Protein AF-A0A953M9L5-F1 (afdb_monomer_lite)

Foldseek 3Di:
DDDPPDDPFFDQDPNFQWDWAEAAQQRFKTWWWGWGWDDDPNRTDTGATFTWMAGPVPGIDGADADPPKHWTWNEAARVRQKTWWWIADPVGATFTWMQHNRDIDTQADDRHNWYWHYAANVRQKTWWWDADPVLRETFIWIWGHPPPGTDIDGLGADPQQHRNFKYWTFNEAANVRQKTKWKIASGNDDVHDIFIWIAGPVPRTDGPCVLLVVLVDDCPQPFRFGTFHYADNHRQKTKTWGARPPPRDIDIDIDGSFDDLLQPLVPPLDLDVVSVVSLVVCLVVLNVSQPLVNPSDSDVVSVCVNVVSSVVGRD

Radius of gyration: 23.02 Å; chains: 1; bounding box: 55×54×63 Å

pLDDT: mean 93.57, std 7.79, range [40.81, 98.81]

Sequence (315 aa):
RLIPPMAPDGDNIDLSYGSAWGLSGDGSTLTGFYWYHGEDNGVPFAGRARPSTWSQATGLVGLDVDIARSARVNGANYDGSIVCGWEENTFGAWQPTVWRNGVKMRLSENDAFVCCEQLTADGDTVVGQSLNTFTLNREPTIWTWNGASYDELRLGVLPGTPAINGFGIALCVSDDASIIGGVNFYSFSPGGPADGFIWTEATGLVKADDYIAGLGLDIADEIQIRSVDAMSADGSTIAVDGLHPTTGALVGAIIRLTPDCPADMNDDGVLDLADVNAFVAGFTSQDPIADLTGDGVFDLADINAFVTSFLAGCA

Structure (mmCIF, N/CA/C/O backbone):
data_AF-A0A953M9L5-F1
#
_entry.id   AF-A0A953M9L5-F1
#
loop_
_atom_site.group_PDB
_atom_site.id
_atom_site.type_symbol
_atom_site.label_atom_id
_atom_site.label_alt_id
_atom_site.label_comp_id
_atom_site.label_asym_id
_atom_site.label_entity_id
_atom_site.label_seq_id
_atom_site.pdbx_PDB_ins_code
_atom_site.Cartn_x
_atom_site.Cartn_y
_atom_site.Cartn_z
_atom_site.occupancy
_atom_site.B_iso_or_equiv
_atom_site.auth_seq_id
_atom_site.auth_comp_id
_atom_site.auth_asym_id
_atom_site.auth_atom_id
_atom_site.pdbx_PDB_model_num
ATOM 1 N N . ARG A 1 1 ? 29.221 -10.856 3.614 1.00 40.81 1 ARG A N 1
ATOM 2 C CA . ARG A 1 1 ? 29.153 -10.213 2.280 1.00 40.81 1 ARG A CA 1
ATOM 3 C C . ARG A 1 1 ? 28.215 -11.054 1.420 1.00 40.81 1 ARG A C 1
ATOM 5 O O . ARG A 1 1 ? 28.634 -12.113 0.986 1.00 40.81 1 ARG A O 1
ATOM 12 N N . LEU A 1 2 ? 26.968 -10.628 1.247 1.00 41.34 2 LEU A N 1
ATOM 13 C CA . LEU A 1 2 ? 26.014 -11.117 0.237 1.00 41.34 2 LEU A CA 1
ATOM 14 C C . LEU A 1 2 ? 25.445 -9.839 -0.424 1.00 41.34 2 LEU A C 1
ATOM 16 O O . LEU A 1 2 ? 25.342 -8.840 0.283 1.00 41.34 2 LEU A O 1
ATOM 20 N N . ILE A 1 3 ? 25.179 -9.744 -1.734 1.00 55.12 3 ILE A N 1
ATOM 21 C CA . ILE A 1 3 ? 24.795 -10.783 -2.706 1.00 55.12 3 ILE A CA 1
ATOM 22 C C . ILE A 1 3 ? 25.611 -10.661 -4.017 1.00 55.12 3 ILE A C 1
ATOM 24 O O . ILE A 1 3 ? 25.300 -9.845 -4.879 1.00 55.12 3 ILE A O 1
ATOM 28 N N . PRO A 1 4 ? 26.650 -11.489 -4.212 1.00 57.69 4 PRO A N 1
ATOM 29 C CA . PRO A 1 4 ? 26.942 -12.103 -5.498 1.00 57.69 4 PRO A CA 1
ATOM 30 C C . PRO A 1 4 ? 26.126 -13.404 -5.647 1.00 57.69 4 PRO A C 1
ATOM 32 O O . PRO A 1 4 ? 25.939 -14.105 -4.648 1.00 57.69 4 PRO A O 1
ATOM 35 N N . PRO A 1 5 ? 25.726 -13.783 -6.872 1.00 73.25 5 PRO A N 1
ATOM 36 C CA . PRO A 1 5 ? 25.951 -13.046 -8.113 1.00 73.25 5 PRO A CA 1
ATOM 37 C C . PRO A 1 5 ? 24.925 -11.919 -8.312 1.00 73.25 5 PRO A C 1
ATOM 39 O O . PRO A 1 5 ? 23.740 -12.088 -8.037 1.00 73.25 5 PRO A O 1
ATOM 42 N N . MET A 1 6 ? 25.406 -10.770 -8.792 1.00 77.69 6 MET A N 1
ATOM 43 C CA . MET A 1 6 ? 24.552 -9.702 -9.315 1.00 77.69 6 MET A CA 1
ATOM 44 C C . MET A 1 6 ? 24.016 -10.082 -10.695 1.00 77.69 6 MET A C 1
ATOM 46 O O . MET A 1 6 ? 24.582 -10.951 -11.367 1.00 77.69 6 MET A O 1
ATOM 50 N N . ALA A 1 7 ? 22.974 -9.384 -11.140 1.00 84.75 7 ALA A N 1
ATOM 51 C CA . ALA A 1 7 ? 22.589 -9.403 -12.543 1.00 84.75 7 ALA A CA 1
ATOM 52 C C . ALA A 1 7 ? 23.755 -8.916 -13.438 1.00 84.75 7 ALA A C 1
ATOM 54 O O . ALA A 1 7 ? 24.614 -8.168 -12.962 1.00 84.75 7 ALA A O 1
ATOM 55 N N . PRO A 1 8 ? 23.810 -9.314 -14.724 1.00 88.38 8 PRO A N 1
ATOM 56 C CA . PRO A 1 8 ? 24.912 -8.955 -15.621 1.00 88.38 8 PRO A CA 1
ATOM 57 C C . PRO A 1 8 ? 25.144 -7.448 -15.789 1.00 88.38 8 PRO A C 1
ATOM 59 O O . PRO A 1 8 ? 26.280 -7.035 -15.999 1.00 88.38 8 PRO A O 1
ATOM 62 N N . ASP A 1 9 ? 24.083 -6.646 -15.693 1.00 91.06 9 ASP A N 1
ATOM 63 C CA . ASP A 1 9 ? 24.119 -5.181 -15.765 1.00 91.06 9 ASP A CA 1
ATOM 64 C C . ASP A 1 9 ? 24.216 -4.509 -14.384 1.00 91.06 9 ASP A C 1
ATOM 66 O O . ASP A 1 9 ? 24.181 -3.283 -14.285 1.00 91.06 9 ASP A O 1
ATOM 70 N N . GLY A 1 10 ? 24.346 -5.300 -13.314 1.00 91.31 10 GLY A N 1
ATOM 71 C CA . GLY A 1 10 ? 24.473 -4.818 -11.946 1.00 91.31 10 GLY A CA 1
ATOM 72 C C . GLY A 1 10 ? 25.787 -4.080 -11.700 1.00 91.31 10 GLY A C 1
ATOM 73 O O . GLY A 1 10 ? 26.839 -4.440 -12.232 1.00 91.31 10 GLY A O 1
ATOM 74 N N . ASP A 1 11 ? 25.724 -3.053 -10.862 1.00 89.50 11 ASP A N 1
ATOM 75 C CA . ASP A 1 11 ? 26.833 -2.164 -10.538 1.00 89.50 11 ASP A CA 1
ATOM 76 C C . ASP A 1 11 ? 26.953 -1.944 -9.019 1.00 89.50 11 ASP A C 1
ATOM 78 O O . ASP A 1 11 ? 25.996 -2.117 -8.260 1.00 89.50 11 ASP A O 1
ATOM 82 N N . ASN A 1 12 ? 28.148 -1.571 -8.562 1.00 89.56 12 ASN A N 1
ATOM 83 C CA . ASN A 1 12 ? 28.388 -1.143 -7.186 1.00 89.56 12 ASN A CA 1
ATOM 84 C C . ASN A 1 12 ? 28.462 0.383 -7.144 1.00 89.56 12 ASN A C 1
ATOM 86 O O . ASN A 1 12 ? 29.446 0.968 -7.597 1.00 89.56 12 ASN A O 1
ATOM 90 N N . ILE A 1 13 ? 27.450 1.013 -6.553 1.00 89.62 13 ILE A N 1
ATOM 91 C CA . ILE A 1 13 ? 27.362 2.467 -6.420 1.00 89.62 13 ILE A CA 1
ATOM 92 C C . ILE A 1 13 ? 27.425 2.815 -4.940 1.00 89.62 13 ILE A C 1
ATOM 94 O O . ILE A 1 13 ? 26.601 2.354 -4.155 1.00 89.62 13 ILE A O 1
ATOM 98 N N . ASP A 1 14 ? 28.424 3.604 -4.546 1.00 89.50 14 ASP A N 1
ATOM 99 C CA . ASP A 1 14 ? 28.619 4.059 -3.163 1.00 89.50 14 ASP A CA 1
ATOM 100 C C . ASP A 1 14 ? 28.596 2.925 -2.118 1.00 89.50 14 ASP A C 1
ATOM 102 O O . ASP A 1 14 ? 28.035 3.058 -1.031 1.00 89.50 14 ASP A O 1
ATOM 106 N N . LEU A 1 15 ? 29.228 1.786 -2.439 1.00 88.56 15 LEU A N 1
ATOM 107 C CA . LEU A 1 15 ? 29.250 0.565 -1.613 1.00 88.56 15 LEU A CA 1
ATOM 108 C C . LEU A 1 15 ? 27.877 -0.103 -1.430 1.00 88.56 15 LEU A C 1
ATOM 110 O O . LEU A 1 15 ? 27.744 -1.019 -0.614 1.00 88.56 15 LEU A O 1
ATOM 114 N N . SER A 1 16 ? 26.883 0.312 -2.208 1.00 88.75 16 SER A N 1
ATOM 115 C CA . SER A 1 16 ? 25.561 -0.287 -2.296 1.00 88.75 16 SER A CA 1
ATOM 116 C C . SER A 1 16 ? 25.418 -1.051 -3.610 1.00 88.75 16 SER A C 1
ATOM 118 O O . SER A 1 16 ? 25.908 -0.633 -4.656 1.00 88.75 16 SER A O 1
ATOM 120 N N . TYR A 1 17 ? 24.731 -2.189 -3.551 1.00 89.75 17 TYR A N 1
ATOM 121 C CA . TYR A 1 17 ? 24.340 -2.964 -4.732 1.00 89.75 17 TYR A CA 1
ATOM 122 C C . TYR A 1 17 ? 22.858 -2.798 -5.068 1.00 89.75 17 TYR A C 1
ATOM 124 O O . TYR A 1 17 ? 22.427 -3.162 -6.154 1.00 89.75 17 TYR A O 1
ATOM 132 N N . GLY A 1 18 ? 22.070 -2.267 -4.137 1.00 91.94 18 GLY A N 1
ATOM 133 C CA . GLY A 1 18 ? 20.619 -2.284 -4.201 1.00 91.94 18 GLY A CA 1
ATO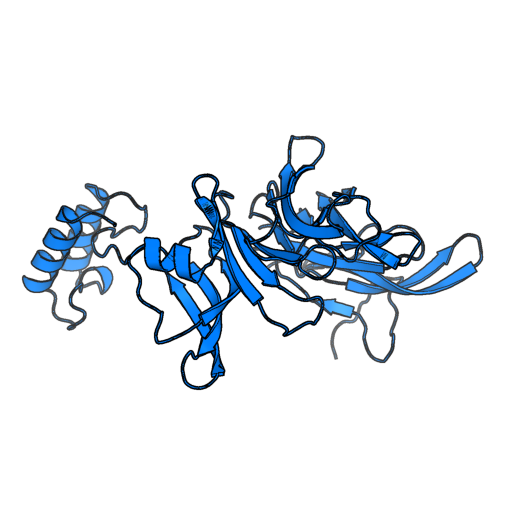M 134 C C . GLY A 1 18 ? 20.003 -2.252 -2.814 1.00 91.94 18 GLY A C 1
ATOM 135 O O . GLY A 1 18 ? 20.698 -2.100 -1.806 1.00 91.94 18 GLY A O 1
ATOM 136 N N . SER A 1 19 ? 18.688 -2.411 -2.762 1.00 93.31 19 SER A N 1
ATOM 137 C CA . SER A 1 19 ? 17.918 -2.403 -1.524 1.00 93.31 19 SER A CA 1
ATOM 138 C C . SER A 1 19 ? 16.668 -3.256 -1.702 1.00 93.31 19 SER A C 1
ATOM 140 O O . SER A 1 19 ? 16.002 -3.162 -2.733 1.00 93.31 19 SER A O 1
ATOM 142 N N . ALA A 1 20 ? 16.370 -4.083 -0.700 1.00 94.81 20 ALA A N 1
ATOM 143 C CA . ALA A 1 20 ? 15.098 -4.788 -0.591 1.00 94.81 20 ALA A CA 1
ATOM 144 C C . ALA A 1 20 ? 14.057 -3.873 0.068 1.00 94.81 20 ALA A C 1
ATOM 146 O O . ALA A 1 20 ? 14.406 -3.117 0.977 1.00 94.81 20 ALA A O 1
ATOM 147 N N . TRP A 1 21 ? 12.819 -3.939 -0.413 1.00 96.06 21 TRP A N 1
ATOM 148 C CA . TRP A 1 21 ? 11.707 -3.072 -0.008 1.00 96.06 21 TRP A CA 1
ATOM 149 C C . TRP A 1 21 ? 10.444 -3.844 0.372 1.00 96.06 21 TRP A C 1
ATOM 151 O O . TRP A 1 21 ? 9.675 -3.340 1.180 1.00 96.06 21 TRP A O 1
ATOM 161 N N . GLY A 1 22 ? 10.269 -5.068 -0.126 1.00 95.19 22 GLY A N 1
ATOM 162 C CA . GLY A 1 22 ? 9.110 -5.892 0.202 1.00 95.19 22 GLY A CA 1
ATOM 163 C C . GLY A 1 22 ? 9.367 -7.390 0.053 1.00 95.19 22 GLY A C 1
ATOM 164 O O . GLY A 1 22 ? 10.457 -7.831 -0.331 1.00 95.19 22 GLY A O 1
ATOM 165 N N . LEU A 1 23 ? 8.342 -8.164 0.396 1.00 96.75 23 LEU A N 1
ATOM 166 C CA . LEU A 1 23 ? 8.311 -9.623 0.391 1.00 96.75 23 LEU A CA 1
ATOM 167 C C . LEU A 1 23 ? 6.915 -10.072 -0.068 1.00 96.75 23 LEU A C 1
ATOM 169 O O . LEU A 1 23 ? 5.927 -9.472 0.347 1.00 96.75 23 LEU A O 1
ATOM 173 N N . SER A 1 24 ? 6.835 -11.093 -0.921 1.00 97.94 24 SER A N 1
ATOM 174 C CA . SER A 1 24 ? 5.566 -11.705 -1.337 1.00 97.94 24 SER A CA 1
ATOM 175 C C . SER A 1 24 ? 4.848 -12.386 -0.171 1.00 97.94 24 SER A C 1
ATOM 177 O O . SER A 1 24 ? 5.474 -12.778 0.816 1.00 97.94 24 SER A O 1
ATOM 179 N N . GLY A 1 25 ? 3.531 -12.564 -0.293 1.00 95.62 25 GLY A N 1
ATOM 180 C CA . GLY A 1 25 ? 2.706 -13.167 0.764 1.00 95.62 25 GLY A CA 1
ATOM 181 C C . GLY A 1 25 ? 3.102 -14.604 1.132 1.00 95.62 25 GLY A C 1
ATOM 182 O O . GLY A 1 25 ? 3.012 -14.992 2.294 1.00 95.62 25 GLY A O 1
ATOM 183 N N . ASP A 1 26 ? 3.616 -15.380 0.176 1.00 97.12 26 ASP A N 1
ATOM 184 C CA . ASP A 1 26 ? 4.158 -16.727 0.395 1.00 97.12 26 ASP A CA 1
ATOM 185 C C . ASP A 1 26 ? 5.590 -16.739 0.976 1.00 97.12 26 ASP A C 1
ATOM 187 O O . ASP A 1 26 ? 6.158 -17.803 1.239 1.00 97.12 26 ASP A O 1
ATOM 191 N N . GLY A 1 27 ? 6.198 -15.562 1.161 1.00 97.00 27 GLY A N 1
ATOM 192 C CA . GLY A 1 27 ? 7.545 -15.392 1.697 1.00 97.00 27 GLY A CA 1
ATOM 193 C C . GLY A 1 27 ? 8.677 -15.823 0.757 1.00 97.00 27 GLY A C 1
ATOM 194 O O . GLY A 1 27 ? 9.821 -15.941 1.206 1.00 97.00 27 GLY A O 1
ATOM 195 N N . SER A 1 28 ? 8.399 -16.084 -0.524 1.00 97.25 28 SER A N 1
ATOM 196 C CA . SER A 1 28 ? 9.371 -16.664 -1.461 1.00 97.25 28 SER A CA 1
ATOM 197 C C . SER A 1 28 ? 10.094 -15.642 -2.348 1.00 97.25 28 SER A C 1
ATOM 199 O O . SER A 1 28 ? 11.193 -15.929 -2.844 1.00 97.25 28 SER A O 1
ATOM 201 N N . THR A 1 29 ? 9.516 -14.449 -2.522 1.00 97.31 29 THR A N 1
ATOM 202 C CA . THR A 1 29 ? 9.991 -13.423 -3.456 1.00 97.31 29 THR A CA 1
ATOM 203 C C . THR A 1 29 ? 10.249 -12.097 -2.746 1.00 97.31 29 THR A C 1
ATOM 205 O O . THR A 1 29 ? 9.331 -11.440 -2.269 1.00 97.31 29 THR A O 1
ATOM 208 N N . LEU A 1 30 ? 11.510 -11.664 -2.715 1.00 97.12 30 LEU A N 1
ATOM 209 C CA . LEU A 1 30 ? 11.899 -10.324 -2.269 1.00 97.12 30 LEU A CA 1
ATOM 210 C C . LEU A 1 30 ? 11.750 -9.323 -3.413 1.00 97.12 30 LEU A C 1
ATOM 212 O O . LEU A 1 30 ? 12.125 -9.621 -4.547 1.00 97.12 30 LEU A O 1
ATOM 216 N N . THR A 1 31 ? 11.295 -8.115 -3.108 1.00 97.75 31 THR A N 1
ATOM 217 C CA . THR A 1 31 ? 11.196 -7.005 -4.061 1.00 97.75 31 THR A CA 1
ATOM 218 C C . THR A 1 31 ? 12.151 -5.874 -3.714 1.00 97.75 31 THR A C 1
ATOM 220 O O . THR A 1 31 ? 12.606 -5.738 -2.576 1.00 97.75 31 THR A O 1
ATOM 223 N N . GLY A 1 32 ? 12.477 -5.046 -4.703 1.00 97.44 32 GLY A N 1
ATOM 224 C CA . GLY A 1 32 ? 13.244 -3.830 -4.486 1.00 97.44 32 GLY A CA 1
ATOM 225 C C . GLY A 1 32 ? 13.887 -3.326 -5.764 1.00 97.44 32 GLY A C 1
ATOM 226 O O . GLY A 1 32 ? 13.245 -3.242 -6.815 1.00 97.44 32 GLY A O 1
ATOM 227 N N . PHE A 1 33 ? 15.166 -2.978 -5.659 1.00 96.75 33 PHE A N 1
ATOM 228 C CA . PHE A 1 33 ? 15.980 -2.593 -6.803 1.00 96.75 33 PHE A CA 1
ATOM 229 C C . PHE A 1 33 ? 17.445 -3.000 -6.632 1.00 96.75 33 PHE A C 1
ATOM 231 O O . PHE A 1 33 ? 17.923 -3.194 -5.509 1.00 96.75 33 PHE A O 1
ATOM 238 N N . TYR A 1 34 ? 18.180 -3.021 -7.742 1.00 95.19 34 TYR A N 1
ATOM 239 C CA . TYR A 1 34 ? 19.644 -3.013 -7.756 1.00 95.19 34 TYR A CA 1
ATOM 240 C C . TYR A 1 34 ? 20.194 -1.871 -8.609 1.00 95.19 34 TYR A C 1
ATOM 242 O O . TYR A 1 34 ? 19.505 -1.356 -9.488 1.00 95.19 34 TYR A O 1
ATOM 250 N N . TRP A 1 35 ? 21.423 -1.435 -8.342 1.00 94.88 35 TRP A N 1
ATOM 251 C CA . TRP A 1 35 ? 22.068 -0.416 -9.171 1.00 94.88 35 TRP A CA 1
ATOM 252 C C . TRP A 1 35 ? 22.527 -1.021 -10.490 1.00 94.88 35 TRP A C 1
ATOM 254 O O . TRP A 1 35 ? 23.157 -2.074 -10.478 1.00 94.88 35 TRP A O 1
ATOM 264 N N . TYR A 1 36 ? 22.248 -0.362 -11.613 1.00 94.44 36 TYR A N 1
ATOM 265 C CA . TYR A 1 36 ? 22.622 -0.854 -12.935 1.00 94.44 36 TYR A CA 1
ATOM 266 C C . TYR A 1 36 ? 23.275 0.214 -13.815 1.00 94.44 36 TYR A C 1
ATOM 268 O O . TYR A 1 36 ? 23.148 1.427 -13.590 1.00 94.44 36 TYR A O 1
ATOM 276 N N . HIS A 1 37 ? 23.979 -0.271 -14.834 1.00 93.44 37 HIS A N 1
ATOM 277 C CA . HIS A 1 37 ? 24.568 0.513 -15.912 1.00 93.44 37 HIS A CA 1
ATOM 278 C C . HIS A 1 37 ? 24.042 0.037 -17.270 1.00 93.44 37 HIS A C 1
ATOM 280 O O . HIS A 1 37 ? 23.472 -1.046 -17.396 1.00 93.44 37 HIS A O 1
ATOM 286 N N . GLY A 1 38 ? 24.224 0.851 -18.303 1.00 93.00 38 GLY A N 1
ATOM 287 C CA . GLY A 1 38 ? 23.783 0.521 -19.651 1.00 93.00 38 GLY A CA 1
ATOM 288 C C . GLY A 1 38 ? 24.236 1.543 -20.681 1.00 93.00 38 GLY A C 1
ATOM 289 O O . GLY A 1 38 ? 25.141 2.341 -20.437 1.00 93.00 38 GLY A O 1
ATOM 290 N N . GLU A 1 39 ? 23.603 1.509 -21.847 1.00 93.44 39 GLU A N 1
ATOM 291 C CA . GLU A 1 39 ? 23.879 2.407 -22.964 1.00 93.44 39 GLU A CA 1
ATOM 292 C C . GLU A 1 39 ? 22.561 2.863 -23.595 1.00 93.44 39 GLU A C 1
ATOM 294 O O . GLU A 1 39 ? 21.662 2.048 -23.789 1.00 93.44 39 GLU A O 1
ATOM 299 N N . ASP A 1 40 ? 22.459 4.149 -23.925 1.00 92.25 40 ASP A N 1
ATOM 300 C CA . ASP A 1 40 ? 21.373 4.738 -24.710 1.00 92.25 40 ASP A CA 1
ATOM 301 C C . ASP A 1 40 ? 21.960 5.377 -25.973 1.00 92.25 40 ASP A C 1
ATOM 303 O O . ASP A 1 40 ? 22.692 6.363 -25.897 1.00 92.25 40 ASP A O 1
ATOM 307 N N . ASN A 1 41 ? 21.676 4.797 -27.143 1.00 91.56 41 ASN A N 1
ATOM 308 C CA . ASN A 1 41 ? 22.128 5.307 -28.442 1.00 91.56 41 ASN A CA 1
ATOM 309 C C . ASN A 1 41 ? 23.644 5.618 -28.508 1.00 91.56 41 ASN A C 1
ATOM 311 O O . ASN A 1 41 ? 24.052 6.664 -29.021 1.00 91.56 41 ASN A O 1
ATOM 315 N N . GLY A 1 42 ? 24.496 4.725 -27.990 1.00 92.25 42 GLY A N 1
ATOM 316 C CA . GLY A 1 42 ? 25.951 4.929 -27.951 1.00 92.25 42 GLY A CA 1
ATOM 317 C C . GLY A 1 42 ? 26.456 5.745 -26.760 1.00 92.25 42 GLY A C 1
ATOM 318 O O . GLY A 1 42 ? 27.664 5.955 -26.640 1.00 92.25 42 GLY A O 1
ATOM 319 N N . VAL A 1 43 ? 25.567 6.224 -25.886 1.00 93.19 43 VAL A N 1
ATOM 320 C CA . VAL A 1 43 ? 25.921 7.008 -24.700 1.00 93.19 43 VAL A CA 1
ATOM 321 C C . VAL A 1 43 ? 25.803 6.126 -23.453 1.00 93.19 43 VAL A C 1
ATOM 323 O O . VAL A 1 43 ? 24.691 5.742 -23.087 1.00 93.19 43 VAL A O 1
ATOM 326 N N . PRO A 1 44 ? 26.916 5.789 -22.775 1.00 93.88 44 PRO A N 1
ATOM 327 C CA . PRO A 1 44 ? 26.865 4.977 -21.568 1.00 93.88 44 PRO A CA 1
ATOM 328 C C . PRO A 1 44 ? 26.229 5.747 -20.405 1.00 93.88 44 PRO A C 1
ATOM 330 O O . PRO A 1 44 ? 26.442 6.952 -20.245 1.00 93.88 44 PRO A O 1
ATOM 333 N N . PHE A 1 45 ? 25.503 5.033 -19.549 1.00 92.88 45 PHE A N 1
ATOM 334 C CA . PHE A 1 45 ? 24.983 5.534 -18.281 1.00 92.88 45 PHE A CA 1
ATOM 335 C C . PHE A 1 45 ? 25.262 4.535 -17.152 1.00 92.88 45 PHE A C 1
ATOM 337 O O . PHE A 1 45 ? 25.396 3.336 -17.381 1.00 92.88 45 PHE A O 1
ATOM 344 N N . ALA A 1 46 ? 25.334 5.036 -15.922 1.00 91.50 46 ALA A N 1
ATOM 345 C CA . ALA A 1 46 ? 25.501 4.242 -14.707 1.00 91.50 46 ALA A CA 1
ATOM 346 C C . ALA A 1 46 ? 24.743 4.900 -13.547 1.00 91.50 46 ALA A C 1
ATOM 348 O O . ALA A 1 46 ? 24.294 6.047 -13.664 1.00 91.50 46 ALA A O 1
ATOM 349 N N . GLY A 1 47 ? 24.600 4.184 -12.431 1.00 91.06 47 GLY A N 1
ATOM 350 C CA . GLY A 1 47 ? 23.956 4.720 -11.231 1.00 91.06 47 GLY A CA 1
ATOM 351 C C . GLY A 1 47 ? 22.452 4.930 -11.391 1.00 91.06 47 GLY A C 1
ATOM 352 O O . GLY A 1 47 ? 21.912 5.943 -10.946 1.00 91.06 47 GLY A O 1
ATOM 353 N N . ARG A 1 48 ? 21.772 4.006 -12.072 1.00 94.81 48 ARG A N 1
ATOM 354 C CA . ARG A 1 48 ? 20.305 3.954 -12.139 1.00 94.81 48 ARG A CA 1
ATOM 355 C C . ARG A 1 48 ? 19.793 2.807 -11.277 1.00 94.81 48 ARG A C 1
ATOM 357 O O . ARG A 1 48 ? 20.502 1.819 -11.112 1.00 94.81 48 ARG A O 1
ATOM 364 N N . ALA A 1 49 ? 18.593 2.933 -10.716 1.00 96.25 49 ALA A N 1
ATOM 365 C CA . ALA A 1 49 ? 17.962 1.844 -9.970 1.00 96.25 49 ALA A CA 1
ATOM 366 C C . ALA A 1 49 ? 17.136 0.974 -10.924 1.00 96.25 49 ALA A C 1
ATOM 368 O O . ALA A 1 49 ? 16.230 1.480 -11.581 1.00 96.25 49 ALA A O 1
ATOM 369 N N . ARG A 1 50 ? 17.447 -0.319 -11.028 1.00 96.62 50 ARG A N 1
ATOM 370 C CA . ARG A 1 50 ? 16.644 -1.274 -11.790 1.00 96.62 50 ARG A CA 1
ATOM 371 C C . ARG A 1 50 ? 15.672 -1.967 -10.843 1.00 96.62 50 ARG A C 1
ATOM 373 O O . ARG A 1 50 ? 16.143 -2.571 -9.878 1.00 96.62 50 ARG A O 1
ATOM 380 N N . PRO A 1 51 ? 14.360 -1.933 -11.117 1.00 97.69 51 PRO A N 1
ATOM 381 C CA . PRO A 1 51 ? 13.367 -2.638 -10.324 1.00 97.69 51 PRO A CA 1
ATOM 382 C C . PRO A 1 51 ? 13.656 -4.131 -10.428 1.00 97.69 51 PRO A C 1
ATOM 384 O O . PRO A 1 51 ? 14.012 -4.623 -11.500 1.00 97.69 51 PRO A O 1
ATOM 387 N N . SER A 1 52 ? 13.560 -4.855 -9.320 1.00 96.62 52 SER A N 1
ATOM 388 C CA . SER A 1 52 ? 13.952 -6.260 -9.310 1.00 96.62 52 SER A CA 1
ATOM 389 C C . SER A 1 52 ? 13.167 -7.098 -8.326 1.00 96.62 52 SER A C 1
ATOM 391 O O . SER A 1 52 ? 12.719 -6.609 -7.287 1.00 96.62 52 SER A O 1
ATOM 393 N N . THR A 1 53 ? 13.120 -8.389 -8.626 1.00 96.31 53 THR A N 1
ATOM 394 C CA . THR A 1 53 ? 12.723 -9.437 -7.692 1.00 96.31 53 THR A CA 1
ATOM 395 C C . THR A 1 53 ? 13.903 -10.358 -7.398 1.00 96.31 53 THR A C 1
ATOM 397 O O . THR A 1 53 ? 14.855 -10.461 -8.178 1.00 96.31 53 THR A O 1
ATOM 400 N N . TRP A 1 54 ? 13.871 -11.028 -6.253 1.00 95.25 54 TRP A N 1
ATOM 401 C CA . TRP A 1 54 ? 14.794 -12.106 -5.927 1.00 95.25 54 TRP A CA 1
ATOM 402 C C . TRP A 1 54 ? 14.025 -13.288 -5.354 1.00 95.25 54 TRP A C 1
ATOM 404 O O . TRP A 1 54 ? 13.199 -13.107 -4.466 1.00 95.25 54 TRP A O 1
ATOM 414 N N . SER A 1 55 ? 14.342 -14.496 -5.813 1.00 94.06 55 SER A N 1
ATOM 415 C CA . SER A 1 55 ? 13.893 -15.742 -5.185 1.00 94.06 55 SER A CA 1
ATOM 416 C C . SER A 1 55 ? 15.062 -16.714 -5.060 1.00 94.06 55 SER A C 1
ATOM 418 O O . SER A 1 55 ? 16.072 -16.594 -5.763 1.00 94.06 55 SER A O 1
ATOM 420 N N . GLN A 1 56 ? 14.918 -17.736 -4.215 1.00 92.94 56 GLN A N 1
ATOM 421 C CA . GLN A 1 56 ? 15.917 -18.804 -4.128 1.00 92.94 56 GLN A CA 1
ATOM 422 C C . GLN A 1 56 ? 16.099 -19.541 -5.469 1.00 92.94 56 GLN A C 1
ATOM 424 O O . GLN A 1 56 ? 17.199 -20.005 -5.769 1.00 92.94 56 GLN A O 1
ATOM 429 N N . ALA A 1 57 ? 15.036 -19.650 -6.272 1.00 91.94 57 ALA A N 1
ATOM 430 C CA . ALA A 1 57 ? 15.046 -20.386 -7.533 1.00 91.94 57 ALA A CA 1
ATOM 431 C C . ALA A 1 57 ? 15.706 -19.600 -8.677 1.00 91.94 57 ALA A C 1
ATOM 433 O O . ALA A 1 57 ? 16.433 -20.179 -9.482 1.00 91.94 57 ALA A O 1
ATOM 434 N N . THR A 1 58 ? 15.455 -18.292 -8.754 1.00 91.19 58 THR A N 1
ATOM 435 C CA . THR A 1 58 ? 15.880 -17.447 -9.883 1.00 91.19 58 THR A CA 1
ATOM 436 C C . THR A 1 58 ? 17.094 -16.579 -9.572 1.00 91.19 58 THR A C 1
ATOM 438 O O . THR A 1 58 ? 17.733 -16.074 -10.493 1.00 91.19 58 THR A O 1
ATOM 441 N N . GLY A 1 59 ? 17.421 -16.380 -8.294 1.00 91.56 59 GLY A N 1
ATOM 442 C CA . GLY A 1 59 ? 18.320 -15.308 -7.886 1.00 91.56 59 GLY A CA 1
ATOM 443 C C . GLY A 1 59 ? 17.722 -13.933 -8.201 1.00 91.56 59 GLY A C 1
ATOM 444 O O . GLY A 1 59 ? 16.503 -13.789 -8.300 1.00 91.56 59 GLY A O 1
ATOM 445 N N . LEU A 1 60 ? 18.592 -12.929 -8.344 1.00 92.31 60 LEU A N 1
ATOM 446 C CA . LEU A 1 60 ? 18.210 -11.546 -8.631 1.00 92.31 60 LEU A CA 1
ATOM 447 C C . LEU A 1 60 ? 17.823 -11.394 -10.107 1.00 92.31 60 LEU A C 1
ATOM 449 O O . LEU A 1 60 ? 18.646 -11.638 -10.990 1.00 92.31 60 LEU A O 1
ATOM 453 N N . VAL A 1 61 ? 16.597 -10.946 -10.360 1.00 93.06 61 VAL A N 1
ATOM 454 C CA . VAL A 1 61 ? 16.047 -10.726 -11.699 1.00 93.06 61 VAL A CA 1
ATOM 455 C C . VAL A 1 61 ? 15.626 -9.269 -11.833 1.00 93.06 61 VAL A C 1
ATOM 457 O O . VAL A 1 61 ? 14.811 -8.771 -11.061 1.00 93.06 61 VAL A O 1
ATOM 460 N N . GLY A 1 62 ? 16.191 -8.577 -12.821 1.00 94.94 62 GLY A N 1
ATOM 461 C CA . GLY A 1 62 ? 15.764 -7.233 -13.195 1.00 94.94 62 GLY A CA 1
ATOM 462 C C . GLY A 1 62 ? 14.461 -7.250 -13.986 1.00 94.94 62 GLY A C 1
ATOM 463 O O . GLY A 1 62 ? 14.280 -8.083 -14.873 1.00 94.94 62 GLY A O 1
ATOM 464 N N . LEU A 1 63 ? 13.577 -6.309 -13.677 1.00 96.88 63 LEU A N 1
ATOM 465 C CA . LEU A 1 63 ? 12.335 -6.073 -14.399 1.00 96.88 63 LEU A CA 1
ATOM 466 C C . LEU A 1 63 ? 12.541 -5.020 -15.492 1.00 96.88 63 LEU A C 1
ATOM 468 O O . LEU A 1 63 ? 13.558 -4.314 -15.531 1.00 96.88 63 LEU A O 1
ATOM 472 N N . ASP A 1 64 ? 11.573 -4.958 -16.403 1.00 96.38 64 ASP A N 1
ATOM 473 C CA . ASP A 1 64 ? 11.566 -3.992 -17.494 1.00 96.38 64 ASP A CA 1
ATOM 474 C C . ASP A 1 64 ? 11.500 -2.551 -16.967 1.00 96.38 64 ASP A C 1
ATOM 476 O O . ASP A 1 64 ? 10.785 -2.254 -16.009 1.00 96.38 64 ASP A O 1
ATOM 480 N N . VAL A 1 65 ? 12.261 -1.661 -17.593 1.00 95.38 65 VAL A N 1
ATOM 481 C CA . VAL A 1 65 ? 12.354 -0.237 -17.264 1.00 95.38 65 VAL A CA 1
ATOM 482 C C . VAL A 1 65 ? 12.748 0.514 -18.531 1.00 95.38 65 VAL A C 1
ATOM 484 O O . VAL A 1 65 ? 13.517 0.014 -19.354 1.00 95.38 65 VAL A O 1
ATOM 487 N N . ASP A 1 66 ? 12.210 1.714 -18.701 1.00 95.00 66 ASP A N 1
ATOM 488 C CA . ASP A 1 66 ? 12.559 2.626 -19.772 1.00 95.00 66 ASP A CA 1
ATOM 489 C C . ASP A 1 66 ? 14.056 2.922 -19.716 1.00 95.00 66 ASP A C 1
ATOM 491 O O . ASP A 1 66 ? 14.686 3.012 -18.654 1.00 95.00 66 ASP A O 1
ATOM 495 N N . ILE A 1 67 ? 14.640 3.078 -20.899 1.00 93.31 67 ILE A N 1
ATOM 496 C CA . ILE A 1 67 ? 16.080 3.223 -21.039 1.00 93.31 67 ILE A CA 1
ATOM 497 C C . ILE A 1 67 ? 16.609 4.392 -20.193 1.00 93.31 67 ILE A C 1
ATOM 499 O O . ILE A 1 67 ? 16.071 5.503 -20.200 1.00 93.31 67 ILE A O 1
ATOM 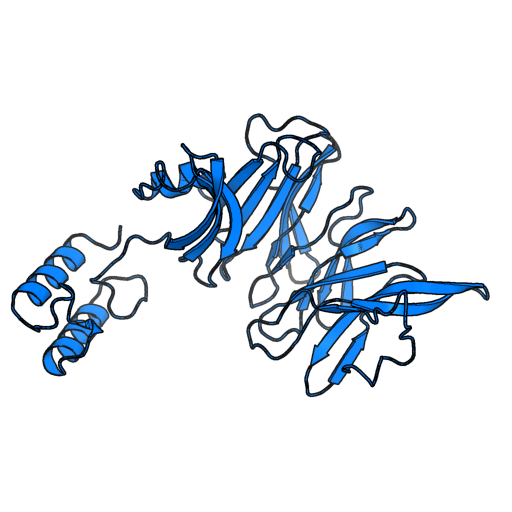503 N N . ALA A 1 68 ? 17.672 4.124 -19.432 1.00 92.62 68 ALA A N 1
ATOM 504 C CA . ALA A 1 68 ? 18.315 5.085 -18.538 1.00 92.62 68 ALA A CA 1
ATOM 505 C C . ALA A 1 68 ? 17.390 5.708 -17.466 1.00 92.62 68 ALA A C 1
ATOM 507 O O . ALA A 1 68 ? 1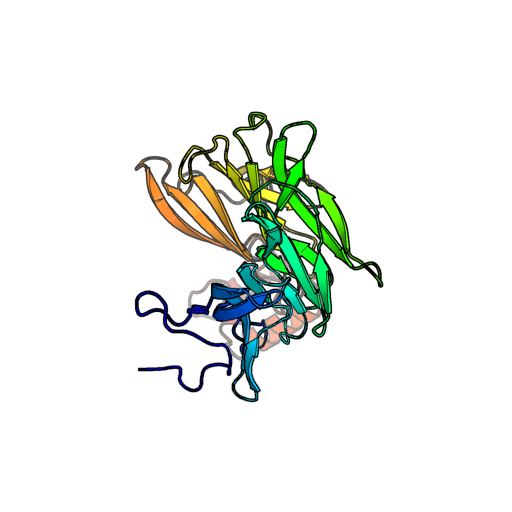7.653 6.834 -17.013 1.00 92.62 68 ALA A O 1
ATOM 508 N N . ARG A 1 69 ? 16.317 5.019 -17.051 1.00 95.19 69 ARG A N 1
ATOM 509 C CA . ARG A 1 69 ? 15.443 5.430 -15.937 1.00 95.19 69 ARG A CA 1
ATOM 510 C C . ARG A 1 69 ? 15.692 4.621 -14.676 1.00 95.19 69 ARG A C 1
ATOM 512 O O . ARG A 1 69 ? 16.220 3.508 -14.731 1.00 95.19 69 ARG A O 1
ATOM 519 N N . SER A 1 70 ? 15.342 5.222 -13.542 1.00 96.75 70 SER A N 1
ATOM 520 C CA . SER A 1 70 ? 15.301 4.530 -12.261 1.00 96.75 70 SER A CA 1
ATOM 521 C C . SER A 1 70 ? 13.884 4.047 -11.987 1.00 96.75 70 SER A C 1
ATOM 523 O O . SER A 1 70 ? 12.910 4.728 -12.303 1.00 96.75 70 SER A O 1
ATOM 525 N N . ALA A 1 71 ? 13.773 2.881 -11.378 1.00 97.62 71 ALA A N 1
ATOM 526 C CA . ALA A 1 71 ? 12.524 2.333 -10.897 1.00 97.62 71 ALA A CA 1
ATOM 527 C C . ALA A 1 71 ? 12.785 1.453 -9.673 1.00 97.62 71 ALA A C 1
ATOM 529 O O . ALA A 1 71 ? 13.906 0.990 -9.432 1.00 97.62 71 ALA A O 1
ATOM 530 N N . ARG A 1 72 ? 11.733 1.225 -8.892 1.00 98.00 72 ARG A N 1
ATOM 531 C CA . ARG A 1 72 ? 11.772 0.371 -7.709 1.00 98.00 72 ARG A CA 1
ATOM 532 C C . ARG A 1 72 ? 10.456 -0.357 -7.545 1.00 98.00 72 ARG A C 1
ATOM 534 O O . ARG A 1 72 ? 9.395 0.219 -7.761 1.00 98.00 72 ARG A O 1
ATOM 541 N N . VAL A 1 73 ? 10.554 -1.600 -7.097 1.00 98.56 73 VAL A N 1
ATOM 542 C CA . VAL A 1 73 ? 9.409 -2.378 -6.639 1.00 98.56 73 VAL A CA 1
ATOM 543 C C . VAL A 1 73 ? 9.236 -2.173 -5.134 1.00 98.56 73 VAL A C 1
ATOM 545 O O . VAL A 1 73 ? 10.169 -2.432 -4.377 1.00 98.56 73 VAL A O 1
ATOM 548 N N . ASN A 1 74 ? 8.067 -1.695 -4.719 1.00 98.06 74 ASN A N 1
ATOM 549 C CA . ASN A 1 74 ? 7.693 -1.479 -3.322 1.00 98.06 74 ASN A CA 1
ATOM 550 C C . ASN A 1 74 ? 6.966 -2.709 -2.740 1.00 98.06 74 ASN A C 1
ATOM 552 O O . ASN A 1 74 ? 7.321 -3.152 -1.654 1.00 98.06 74 ASN A O 1
ATOM 556 N N . GLY A 1 75 ? 6.031 -3.314 -3.486 1.00 97.50 75 GLY A N 1
ATOM 557 C CA . GLY A 1 75 ? 5.181 -4.419 -3.012 1.00 97.50 75 GLY A CA 1
ATOM 558 C C . GLY A 1 75 ? 5.058 -5.580 -4.005 1.00 97.50 75 GLY A C 1
ATOM 559 O O . GLY A 1 75 ? 5.324 -5.414 -5.198 1.00 97.50 75 GLY A O 1
ATOM 560 N N . ALA A 1 76 ? 4.661 -6.754 -3.509 1.00 98.31 76 ALA A N 1
ATOM 561 C CA . ALA A 1 76 ? 4.372 -7.964 -4.287 1.00 98.31 76 ALA A CA 1
ATOM 562 C C . ALA A 1 76 ? 3.035 -8.584 -3.860 1.00 98.31 76 ALA A C 1
ATOM 564 O O . ALA A 1 76 ? 2.661 -8.485 -2.695 1.00 98.31 76 ALA A O 1
ATOM 565 N N . ASN A 1 77 ? 2.352 -9.245 -4.796 1.00 98.50 77 ASN A N 1
ATOM 566 C CA . ASN A 1 77 ? 1.196 -10.088 -4.495 1.00 98.50 77 ASN A CA 1
ATOM 567 C C . ASN A 1 77 ? 1.636 -11.394 -3.792 1.00 98.50 77 ASN A C 1
ATOM 569 O O . ASN A 1 77 ? 2.816 -11.583 -3.475 1.00 98.50 77 ASN A O 1
ATOM 573 N N . TYR A 1 78 ? 0.699 -12.321 -3.560 1.00 98.19 78 TYR A N 1
ATOM 574 C CA . TYR A 1 78 ? 0.961 -13.525 -2.765 1.00 98.19 78 TYR A CA 1
ATOM 575 C C . TYR A 1 78 ? 2.116 -14.382 -3.303 1.00 98.19 78 TYR A C 1
ATOM 577 O O . TYR A 1 78 ? 2.981 -14.778 -2.529 1.00 98.19 78 TYR A O 1
ATOM 585 N N . ASP A 1 79 ? 2.168 -14.628 -4.614 1.00 97.94 79 ASP A N 1
ATOM 586 C CA . ASP A 1 79 ? 3.175 -15.491 -5.253 1.00 97.94 79 ASP A CA 1
ATOM 587 C C . ASP A 1 79 ? 4.327 -14.723 -5.933 1.00 97.94 79 ASP A C 1
ATOM 589 O O . ASP A 1 79 ? 5.213 -15.324 -6.542 1.00 97.94 79 ASP A O 1
ATOM 593 N N . GLY A 1 80 ? 4.322 -13.387 -5.861 1.00 97.69 80 GLY A N 1
ATOM 594 C CA . GLY A 1 80 ? 5.328 -12.526 -6.487 1.00 97.69 80 GLY A CA 1
ATOM 595 C C . GLY A 1 80 ? 5.248 -12.425 -8.016 1.00 97.69 80 GLY A C 1
ATOM 596 O O . GLY A 1 80 ? 6.151 -11.849 -8.630 1.00 97.69 80 GLY A O 1
ATOM 597 N N . SER A 1 81 ? 4.198 -12.956 -8.653 1.00 97.75 81 SER A N 1
ATOM 598 C CA . SER A 1 81 ? 3.979 -12.833 -10.104 1.00 97.75 81 SER A CA 1
ATOM 599 C C . SER A 1 81 ? 3.538 -11.428 -10.535 1.00 97.75 81 SER A C 1
ATOM 601 O O . SER A 1 81 ? 3.704 -11.042 -11.701 1.00 97.75 81 SER A O 1
ATOM 603 N N . ILE A 1 82 ? 3.006 -10.645 -9.594 1.00 98.62 82 ILE A N 1
ATOM 604 C CA . ILE A 1 82 ? 2.580 -9.262 -9.779 1.00 98.62 82 ILE A CA 1
ATOM 605 C C . ILE A 1 82 ? 3.268 -8.420 -8.720 1.00 98.62 82 ILE A C 1
ATOM 607 O O . ILE A 1 82 ? 3.207 -8.711 -7.527 1.00 98.62 82 ILE A O 1
ATOM 611 N N . VAL A 1 83 ? 3.921 -7.352 -9.158 1.00 98.75 83 VAL A N 1
ATOM 612 C CA . VAL A 1 83 ? 4.606 -6.437 -8.251 1.00 98.75 83 VAL A CA 1
ATOM 613 C C . VAL A 1 83 ? 4.345 -4.988 -8.635 1.00 98.75 83 VAL A C 1
ATOM 615 O O . VAL A 1 83 ? 4.113 -4.683 -9.806 1.00 98.75 83 VAL A O 1
ATOM 618 N N . CYS A 1 84 ? 4.386 -4.080 -7.665 1.00 98.50 84 CYS A N 1
ATOM 619 C CA . CYS A 1 84 ? 4.088 -2.665 -7.876 1.00 98.50 84 CYS A CA 1
ATOM 620 C C . CYS A 1 84 ? 5.155 -1.753 -7.269 1.00 98.50 84 CYS A C 1
ATOM 622 O O . CYS A 1 84 ? 5.879 -2.134 -6.351 1.00 98.50 84 CYS A O 1
ATOM 624 N N . GLY A 1 85 ? 5.248 -0.527 -7.772 1.00 98.38 85 GLY A N 1
ATOM 625 C CA . GLY A 1 85 ? 6.127 0.500 -7.231 1.00 98.38 85 GLY A CA 1
ATOM 626 C C . GLY A 1 85 ? 6.124 1.746 -8.101 1.00 98.38 85 GLY A C 1
ATOM 627 O O . GLY A 1 85 ? 5.064 2.303 -8.398 1.00 98.38 85 GLY A O 1
ATOM 628 N N . TRP A 1 86 ? 7.305 2.192 -8.517 1.00 98.06 86 TRP A N 1
ATOM 629 C CA . TRP A 1 86 ? 7.445 3.375 -9.359 1.00 98.06 86 TRP A CA 1
ATOM 630 C C . TRP A 1 86 ? 8.514 3.238 -10.427 1.00 98.06 86 TRP A C 1
ATOM 632 O O . TRP A 1 86 ? 9.487 2.502 -10.276 1.00 98.06 86 TRP A O 1
ATOM 642 N N . GLU A 1 87 ? 8.340 4.032 -11.477 1.00 97.38 87 GLU A N 1
ATOM 643 C CA . GLU A 1 87 ? 9.323 4.277 -12.522 1.00 97.38 87 GLU A CA 1
ATOM 644 C C . GLU A 1 87 ? 9.413 5.775 -12.810 1.00 97.38 87 GLU A C 1
ATOM 646 O O . GLU A 1 87 ? 8.400 6.469 -12.884 1.00 97.38 87 GLU A O 1
ATOM 651 N N . GLU A 1 88 ? 10.631 6.287 -12.968 1.00 95.94 88 GLU A N 1
ATOM 652 C CA . GLU A 1 88 ? 10.874 7.682 -13.327 1.00 95.94 88 GLU A CA 1
ATOM 653 C C . GLU A 1 88 ? 10.428 7.987 -14.758 1.00 95.94 88 GLU A C 1
ATOM 655 O O . GLU A 1 88 ? 10.682 7.228 -15.695 1.00 95.94 88 GLU A O 1
ATOM 660 N N . ASN A 1 89 ? 9.820 9.153 -14.950 1.00 92.94 89 ASN A N 1
ATOM 661 C CA . ASN A 1 89 ? 9.588 9.722 -16.270 1.00 92.94 89 ASN A CA 1
ATOM 662 C C . ASN A 1 89 ? 10.845 10.441 -16.803 1.00 92.94 89 ASN A C 1
ATOM 664 O O . ASN A 1 89 ? 11.912 10.450 -16.185 1.00 92.94 89 ASN A O 1
ATOM 668 N N . THR A 1 90 ? 10.746 11.082 -17.970 1.00 91.12 90 THR A N 1
ATOM 669 C CA . THR A 1 90 ? 11.876 11.801 -18.592 1.00 91.12 90 THR A CA 1
ATOM 670 C C . THR A 1 90 ? 12.394 13.004 -17.800 1.00 91.12 90 THR A C 1
ATOM 672 O O . THR A 1 90 ? 13.494 13.474 -18.079 1.00 91.12 90 THR A O 1
ATOM 675 N N . PHE A 1 91 ? 11.628 13.496 -16.828 1.00 90.69 91 PHE A N 1
ATOM 676 C CA . PHE A 1 91 ? 11.988 14.601 -15.939 1.00 90.69 91 PHE A CA 1
ATOM 677 C C . PHE A 1 91 ? 12.457 14.122 -14.556 1.00 90.69 91 PHE A C 1
ATOM 679 O O . PHE A 1 91 ? 12.811 14.947 -13.716 1.00 90.69 91 PHE A O 1
ATOM 686 N N . GLY A 1 92 ? 12.490 12.803 -14.325 1.00 91.81 92 GLY A N 1
ATOM 687 C CA . GLY A 1 92 ? 12.867 12.199 -13.047 1.00 91.81 92 GLY A CA 1
ATOM 688 C C . GLY A 1 92 ? 11.741 12.158 -12.010 1.00 91.81 92 GLY A C 1
ATOM 689 O O . GLY A 1 92 ? 12.003 11.820 -10.859 1.00 91.81 92 GLY A O 1
ATOM 690 N N . ALA A 1 93 ? 10.501 12.496 -12.380 1.00 94.12 93 ALA A N 1
ATOM 691 C CA . ALA A 1 93 ? 9.353 12.338 -11.490 1.00 94.12 93 ALA A CA 1
ATOM 692 C C . ALA A 1 93 ? 8.906 10.871 -11.456 1.00 94.12 93 ALA A C 1
ATOM 694 O O . ALA A 1 93 ? 8.906 10.195 -12.485 1.00 94.12 93 ALA A O 1
ATOM 695 N N . TRP A 1 94 ? 8.541 10.375 -10.275 1.00 95.62 94 TRP A N 1
ATOM 696 C CA . TRP A 1 94 ? 8.099 8.993 -10.082 1.00 95.62 94 TRP A CA 1
ATOM 697 C C . TRP A 1 94 ? 6.663 8.806 -10.543 1.00 95.62 94 TRP A C 1
ATOM 699 O O . TRP A 1 94 ? 5.788 9.572 -10.156 1.00 95.62 94 TRP A O 1
ATOM 709 N N . GLN A 1 95 ? 6.408 7.756 -11.313 1.00 95.81 95 GLN A N 1
ATOM 710 C CA . GLN A 1 95 ? 5.063 7.415 -11.750 1.00 95.81 95 GLN A CA 1
ATOM 711 C C . GLN A 1 95 ? 4.687 6.003 -11.287 1.00 95.81 95 GLN A C 1
ATOM 713 O O . GLN A 1 95 ? 5.522 5.091 -11.392 1.00 95.81 95 GLN A O 1
ATOM 718 N N . PRO A 1 96 ? 3.444 5.779 -10.823 1.00 97.75 96 PRO A N 1
ATOM 719 C CA . PRO A 1 96 ? 3.021 4.497 -10.282 1.00 97.75 96 PRO A CA 1
ATOM 720 C C . PRO A 1 96 ? 3.038 3.447 -11.393 1.00 97.75 96 PRO A C 1
ATOM 722 O O . PRO A 1 96 ? 2.536 3.681 -12.498 1.00 97.75 96 PRO A O 1
ATOM 725 N N . THR A 1 97 ? 3.687 2.318 -11.121 1.00 98.06 97 THR A N 1
ATOM 726 C CA . THR A 1 97 ? 3.991 1.296 -12.129 1.00 98.06 97 THR A CA 1
ATOM 727 C C . THR A 1 97 ? 3.772 -0.094 -11.552 1.00 98.06 97 THR A C 1
ATOM 729 O O . THR A 1 97 ? 4.138 -0.367 -10.407 1.00 98.06 97 THR A O 1
ATOM 732 N N . VAL A 1 98 ? 3.182 -0.975 -12.356 1.00 98.62 98 VAL A N 1
ATOM 733 C CA . VAL A 1 98 ? 2.971 -2.392 -12.046 1.00 98.62 98 VAL A CA 1
ATOM 734 C C . VAL A 1 98 ? 3.708 -3.242 -13.068 1.00 98.62 98 VAL A C 1
ATOM 736 O O . VAL A 1 98 ? 3.702 -2.946 -14.260 1.00 98.62 98 VAL A O 1
ATOM 739 N N . TRP A 1 99 ? 4.313 -4.327 -12.604 1.00 98.62 99 TRP A N 1
ATOM 740 C CA . TRP A 1 99 ? 4.845 -5.391 -13.441 1.00 98.62 99 TRP A CA 1
ATOM 741 C C . TRP A 1 99 ? 4.002 -6.636 -13.198 1.00 98.62 99 TRP A C 1
ATOM 743 O O . TRP A 1 99 ? 4.168 -7.326 -12.194 1.00 98.62 99 TRP A O 1
ATOM 753 N N . ARG A 1 100 ? 3.072 -6.903 -14.115 1.00 98.06 100 ARG A N 1
ATOM 754 C CA . ARG A 1 100 ? 2.133 -8.023 -14.040 1.00 98.06 100 ARG A CA 1
ATOM 755 C C . ARG A 1 100 ? 2.597 -9.128 -14.970 1.00 98.06 100 ARG A C 1
ATOM 757 O O . ARG A 1 100 ? 2.594 -8.948 -16.186 1.00 98.06 100 ARG A O 1
ATOM 764 N N . ASN A 1 101 ? 3.017 -10.263 -14.413 1.00 96.38 101 ASN A N 1
ATOM 765 C CA . ASN A 1 101 ? 3.562 -11.387 -15.181 1.00 96.38 101 ASN A CA 1
ATOM 766 C C . ASN A 1 101 ? 4.711 -10.959 -16.118 1.00 96.38 101 ASN A C 1
ATOM 768 O O . ASN A 1 101 ? 4.783 -11.367 -17.277 1.00 96.38 101 ASN A O 1
ATOM 772 N N . GLY A 1 102 ? 5.582 -10.071 -15.625 1.00 93.12 102 GLY A N 1
ATOM 773 C CA . GLY A 1 102 ? 6.701 -9.500 -16.382 1.00 93.12 102 GLY A CA 1
ATOM 774 C C . GLY A 1 102 ? 6.328 -8.392 -17.376 1.00 93.12 102 GLY A C 1
ATOM 775 O O . GLY A 1 102 ? 7.225 -7.804 -17.975 1.00 93.12 102 GLY A O 1
ATOM 776 N N . VAL A 1 103 ? 5.042 -8.069 -17.543 1.00 96.88 103 VAL A N 1
ATOM 777 C CA . VAL A 1 103 ? 4.585 -6.964 -18.396 1.00 96.88 103 VAL A CA 1
ATOM 778 C C . VAL A 1 103 ? 4.491 -5.686 -17.572 1.00 96.88 103 VAL A C 1
ATOM 780 O O . VAL A 1 103 ? 3.714 -5.606 -16.621 1.00 96.88 103 VAL A O 1
ATOM 783 N N . LYS A 1 104 ? 5.278 -4.682 -17.958 1.00 97.56 104 LYS A N 1
ATOM 784 C CA . LYS A 1 104 ? 5.263 -3.349 -17.354 1.00 97.56 104 LYS A CA 1
ATOM 785 C C . LYS A 1 104 ? 4.019 -2.564 -17.776 1.00 97.56 104 LYS A C 1
ATOM 787 O O . LYS A 1 104 ? 3.693 -2.503 -18.960 1.00 97.56 104 LYS A O 1
ATOM 792 N N . MET A 1 105 ? 3.361 -1.925 -16.813 1.00 96.88 105 MET A N 1
ATOM 793 C CA . MET A 1 105 ? 2.180 -1.084 -17.002 1.00 96.88 105 MET A CA 1
ATOM 794 C C . MET A 1 105 ? 2.299 0.185 -16.161 1.00 96.88 105 MET A C 1
ATOM 796 O O . MET A 1 105 ? 2.505 0.122 -14.949 1.00 96.88 105 MET A O 1
ATOM 800 N N . ARG A 1 106 ? 2.132 1.343 -16.802 1.00 95.06 106 ARG A N 1
ATOM 801 C CA . ARG A 1 106 ? 2.062 2.640 -16.123 1.00 95.06 106 ARG A CA 1
ATOM 802 C C . ARG A 1 106 ? 0.621 2.888 -15.682 1.00 95.06 106 ARG A C 1
ATOM 804 O O . ARG A 1 106 ? -0.275 2.805 -16.518 1.00 95.06 106 ARG A O 1
ATOM 811 N N . LEU A 1 107 ? 0.398 3.176 -14.400 1.00 95.25 107 LEU A N 1
ATOM 812 C CA . LEU A 1 107 ? -0.962 3.363 -13.875 1.00 95.25 107 LEU A CA 1
ATOM 813 C C . LEU A 1 107 ? -1.442 4.814 -13.976 1.00 95.25 107 LEU A C 1
ATOM 815 O O . LEU A 1 107 ? -2.620 5.060 -14.201 1.00 95.25 107 LEU A O 1
ATOM 819 N N . SER A 1 108 ? -0.527 5.775 -13.826 1.00 87.50 108 SER A N 1
ATOM 820 C CA . SER A 1 108 ? -0.829 7.203 -13.935 1.00 87.50 108 SER A CA 1
ATOM 821 C C . SER A 1 108 ? 0.379 7.960 -14.475 1.00 87.50 108 SER A C 1
ATOM 823 O O . SER A 1 108 ? 1.431 8.017 -13.835 1.00 87.50 108 SER A O 1
ATOM 825 N N . GLU A 1 109 ? 0.236 8.544 -15.664 1.00 84.44 109 GLU A N 1
ATOM 826 C CA . GLU A 1 109 ? 1.247 9.431 -16.235 1.00 84.44 109 GLU A CA 1
ATOM 827 C C . GLU A 1 109 ? 1.076 10.848 -15.684 1.00 84.44 109 GLU A C 1
ATOM 829 O O . GLU A 1 109 ? 0.138 11.569 -16.025 1.00 84.44 109 GLU A O 1
ATOM 834 N N . ASN A 1 110 ? 1.999 11.256 -14.818 1.00 83.56 110 ASN A N 1
ATOM 835 C CA . ASN A 1 110 ? 2.038 12.604 -14.262 1.00 83.56 110 ASN A CA 1
ATOM 836 C C . ASN A 1 110 ? 3.481 13.060 -13.959 1.00 83.56 110 ASN A C 1
ATOM 838 O O . ASN A 1 110 ? 4.427 12.284 -14.098 1.00 83.56 110 ASN A O 1
ATOM 842 N N . ASP A 1 111 ? 3.631 14.330 -13.573 1.00 84.06 111 ASP A N 1
ATOM 843 C CA . ASP A 1 111 ? 4.909 14.963 -13.203 1.00 84.06 111 ASP A CA 1
ATOM 844 C C . ASP A 1 111 ? 5.061 15.162 -11.679 1.00 84.06 111 ASP A C 1
ATOM 846 O O . ASP A 1 111 ? 5.856 15.988 -11.225 1.00 84.06 111 ASP A O 1
ATOM 850 N N . ALA A 1 112 ? 4.290 14.436 -10.864 1.00 87.50 112 ALA A N 1
ATOM 851 C CA . ALA A 1 112 ? 4.462 14.423 -9.414 1.00 87.50 112 ALA A CA 1
ATOM 852 C C . ALA A 1 112 ? 5.317 13.234 -8.975 1.00 87.50 112 ALA A C 1
ATOM 854 O O . ALA A 1 112 ? 5.442 12.247 -9.679 1.00 87.50 112 ALA A O 1
ATOM 855 N N . PHE A 1 113 ? 5.899 13.318 -7.780 1.00 91.88 113 PHE A N 1
ATOM 856 C CA . PHE A 1 113 ? 6.541 12.171 -7.141 1.00 91.88 113 PHE A CA 1
ATOM 857 C C . PHE A 1 113 ? 5.467 11.318 -6.462 1.00 91.88 113 PHE A C 1
ATOM 859 O O . PHE A 1 113 ? 5.098 11.611 -5.318 1.00 91.88 113 PHE A O 1
ATOM 866 N N . VAL A 1 114 ? 4.947 10.328 -7.192 1.00 95.00 114 VAL A N 1
ATOM 867 C CA . VAL A 1 114 ? 3.918 9.380 -6.738 1.00 95.00 114 VAL A CA 1
ATOM 868 C C . VAL A 1 114 ? 4.292 7.933 -7.081 1.00 95.00 114 VAL A C 1
ATOM 870 O O . VAL A 1 114 ? 5.109 7.679 -7.966 1.00 95.00 114 VAL A O 1
ATOM 873 N N . CYS A 1 115 ? 3.715 6.965 -6.371 1.00 96.75 115 CYS A N 1
ATOM 874 C CA . CYS A 1 115 ? 4.033 5.551 -6.553 1.00 96.75 115 CYS A CA 1
ATOM 875 C C . CYS A 1 115 ? 2.891 4.632 -6.101 1.00 96.75 115 CYS A C 1
ATOM 877 O O . CYS A 1 115 ? 1.932 5.089 -5.477 1.00 96.75 115 CYS A O 1
ATOM 879 N N . CYS A 1 116 ? 3.003 3.347 -6.441 1.00 97.44 116 CYS A N 1
ATOM 880 C CA . CYS A 1 116 ? 2.242 2.279 -5.796 1.00 97.44 116 CYS A CA 1
ATOM 881 C C . CYS A 1 116 ? 2.978 1.826 -4.532 1.00 97.44 116 CYS A C 1
ATOM 883 O O . CYS A 1 116 ? 4.205 1.713 -4.558 1.00 97.44 116 CYS A O 1
ATOM 885 N N . GLU A 1 117 ? 2.249 1.497 -3.474 1.00 97.75 117 GLU A N 1
ATOM 886 C CA . GLU A 1 117 ? 2.822 1.065 -2.193 1.00 97.75 117 GLU A CA 1
ATOM 887 C C . GLU A 1 117 ? 2.529 -0.411 -1.912 1.00 97.75 117 GLU A C 1
ATOM 889 O O . GLU A 1 117 ? 3.449 -1.159 -1.585 1.00 97.75 117 GLU A O 1
ATOM 894 N N . GLN A 1 118 ? 1.288 -0.858 -2.137 1.00 97.94 118 GLN A N 1
ATOM 895 C CA . GLN A 1 118 ? 0.850 -2.224 -1.839 1.00 97.94 118 GLN A CA 1
ATOM 896 C C . GLN A 1 118 ? -0.198 -2.727 -2.842 1.00 97.94 118 GLN A C 1
ATOM 898 O O . GLN A 1 118 ? -0.762 -1.954 -3.618 1.00 97.94 118 GLN A O 1
ATOM 903 N N . LEU A 1 119 ? -0.442 -4.037 -2.840 1.00 98.19 119 LEU A N 1
ATOM 904 C CA . LEU A 1 119 ? -1.452 -4.719 -3.641 1.00 98.19 119 LEU A CA 1
ATOM 905 C C . LEU A 1 119 ? -2.032 -5.920 -2.887 1.00 98.19 119 LEU A C 1
ATOM 907 O O . LEU A 1 119 ? -1.392 -6.430 -1.969 1.00 98.19 119 LEU A O 1
ATOM 911 N N . THR A 1 120 ? -3.221 -6.357 -3.293 1.00 98.62 120 THR A N 1
ATOM 912 C CA . THR A 1 120 ? -3.907 -7.548 -2.767 1.00 98.62 120 THR A CA 1
ATOM 913 C C . THR A 1 120 ? -3.183 -8.843 -3.137 1.00 98.62 120 THR A C 1
ATOM 915 O O . THR A 1 120 ? -2.381 -8.878 -4.079 1.00 98.62 120 THR A O 1
ATOM 918 N N . ALA A 1 121 ? -3.475 -9.936 -2.426 1.00 98.12 121 ALA A N 1
ATOM 919 C CA . ALA A 1 121 ? -2.894 -11.258 -2.678 1.00 98.12 121 ALA A CA 1
ATOM 920 C C . ALA A 1 121 ? -3.020 -11.738 -4.140 1.00 98.12 121 ALA A C 1
ATOM 922 O O . ALA A 1 121 ? -2.088 -12.353 -4.671 1.00 98.12 121 ALA A O 1
ATOM 923 N N . ASP A 1 122 ? -4.130 -11.427 -4.811 1.00 98.19 122 ASP A N 1
ATOM 924 C CA . ASP A 1 122 ? -4.374 -11.728 -6.231 1.00 98.19 122 ASP A CA 1
ATOM 925 C C . ASP A 1 122 ? -3.756 -10.703 -7.208 1.00 98.19 122 ASP A C 1
ATOM 927 O O . ASP A 1 122 ? -3.646 -10.963 -8.410 1.00 98.19 122 ASP A O 1
ATOM 931 N N . GLY A 1 123 ? -3.312 -9.555 -6.691 1.00 97.94 123 GLY A N 1
ATOM 932 C CA . GLY A 1 123 ? -2.760 -8.422 -7.427 1.00 97.94 123 GLY A CA 1
ATOM 933 C C . GLY A 1 123 ? -3.764 -7.652 -8.290 1.00 97.94 123 GLY A C 1
ATOM 934 O O . GLY A 1 123 ? -3.338 -6.881 -9.161 1.00 97.94 123 GLY A O 1
ATOM 935 N N . ASP A 1 124 ? -5.069 -7.852 -8.092 1.00 98.38 124 ASP A N 1
ATOM 936 C CA . ASP A 1 124 ? -6.115 -7.142 -8.834 1.00 98.38 124 ASP A CA 1
ATOM 937 C C . ASP A 1 124 ? -6.378 -5.738 -8.294 1.00 98.38 124 ASP A C 1
ATOM 939 O O . ASP A 1 124 ? -6.713 -4.853 -9.083 1.00 98.38 124 ASP A O 1
ATOM 943 N N . THR A 1 125 ? -6.122 -5.492 -7.012 1.00 98.69 125 THR A N 1
ATOM 944 C CA . THR A 1 125 ? -6.184 -4.151 -6.429 1.00 98.69 125 THR A CA 1
ATOM 945 C C . THR A 1 125 ? -4.793 -3.684 -6.029 1.00 98.69 125 THR A C 1
ATOM 947 O O . THR A 1 125 ? -4.069 -4.372 -5.316 1.00 98.69 125 THR A O 1
ATOM 950 N N . VAL A 1 126 ? -4.419 -2.487 -6.478 1.00 98.75 126 VAL A N 1
ATOM 951 C CA . VAL A 1 126 ? -3.159 -1.812 -6.140 1.00 98.75 126 VAL A CA 1
ATOM 952 C C . VAL A 1 126 ? -3.486 -0.479 -5.480 1.00 98.75 126 VAL A C 1
ATOM 954 O O . VAL A 1 126 ? -4.375 0.236 -5.941 1.00 98.75 126 VAL A O 1
ATOM 957 N N . VAL A 1 127 ? -2.755 -0.114 -4.431 1.00 98.75 127 VAL A N 1
ATOM 958 C CA . VAL A 1 127 ? -2.933 1.151 -3.711 1.00 98.75 127 VAL A CA 1
ATOM 959 C C . VAL A 1 127 ? -1.657 1.984 -3.700 1.00 98.75 127 VAL A C 1
ATOM 961 O O . VAL A 1 127 ? -0.545 1.467 -3.821 1.00 98.75 127 VAL A O 1
ATOM 964 N N . GLY A 1 128 ? -1.812 3.301 -3.601 1.00 98.31 128 GLY A N 1
ATOM 965 C CA . GLY A 1 128 ? -0.699 4.245 -3.567 1.00 98.31 128 GLY A CA 1
ATOM 966 C C . GLY A 1 128 ? -1.175 5.681 -3.732 1.00 98.31 128 GLY A C 1
ATOM 967 O O . GLY A 1 128 ? -2.079 6.123 -3.020 1.00 98.31 128 GLY A O 1
ATOM 968 N N . GLN A 1 129 ? -0.570 6.418 -4.667 1.00 96.75 129 GLN A N 1
ATOM 969 C CA . GLN A 1 129 ? -0.897 7.821 -4.934 1.00 96.75 129 GLN A CA 1
ATOM 970 C C . GLN A 1 129 ? -0.983 8.180 -6.416 1.00 96.75 129 GLN A C 1
ATOM 972 O O . GLN A 1 129 ? -0.172 7.738 -7.223 1.00 96.75 129 GLN A O 1
ATOM 977 N N . SER A 1 130 ? -1.867 9.116 -6.748 1.00 96.25 130 SER A N 1
ATOM 978 C CA . SER A 1 130 ? -1.930 9.765 -8.062 1.00 96.25 130 SER A CA 1
ATOM 979 C C . SER A 1 130 ? -2.054 11.279 -7.893 1.00 96.25 130 SER A C 1
ATOM 981 O O . SER A 1 130 ? -2.440 11.779 -6.833 1.00 96.25 130 SER A O 1
ATOM 983 N N . LEU A 1 131 ? -1.683 12.044 -8.919 1.00 95.12 131 LEU A N 1
ATOM 984 C CA . LEU A 1 131 ? -1.768 13.503 -8.880 1.00 95.12 131 LEU A CA 1
ATOM 985 C C . LEU A 1 131 ? -3.178 13.967 -9.260 1.00 95.12 131 LEU A C 1
ATOM 987 O O . LEU A 1 131 ? -3.671 13.708 -10.359 1.00 95.12 131 LEU A O 1
ATOM 991 N N . ASN A 1 132 ? -3.802 14.766 -8.402 1.00 94.12 132 ASN A N 1
ATOM 992 C CA . ASN A 1 132 ? -4.924 15.594 -8.811 1.00 94.12 132 ASN A CA 1
ATOM 993 C C . ASN A 1 132 ? -4.404 16.836 -9.534 1.00 94.12 132 ASN A C 1
ATOM 995 O O . ASN A 1 132 ? -3.853 17.744 -8.922 1.00 94.12 132 ASN A O 1
ATOM 999 N N . THR A 1 133 ? -4.591 16.911 -10.849 1.00 92.25 133 THR A N 1
ATOM 1000 C CA . THR A 1 133 ? -4.071 18.020 -11.665 1.00 92.25 133 THR A CA 1
ATOM 1001 C C . THR A 1 133 ? -4.802 19.347 -11.449 1.00 92.25 133 THR A C 1
ATOM 1003 O O . THR A 1 133 ? -4.326 20.379 -11.917 1.00 92.25 133 THR A O 1
ATOM 1006 N N . PHE A 1 134 ? -5.955 19.346 -10.772 1.00 92.00 134 PHE A N 1
ATOM 1007 C CA . PHE A 1 134 ? -6.702 20.564 -10.467 1.00 92.00 134 PHE A CA 1
ATOM 1008 C C . PHE A 1 134 ? -6.237 21.201 -9.154 1.00 92.00 134 PHE A C 1
ATOM 1010 O O . PHE A 1 134 ? -5.941 22.393 -9.116 1.00 92.00 134 PHE A O 1
ATOM 1017 N N . THR A 1 135 ? -6.149 20.414 -8.081 1.00 93.94 135 THR A N 1
ATOM 1018 C CA . THR A 1 135 ? -5.728 20.899 -6.754 1.00 93.94 135 THR A CA 1
ATOM 1019 C C . THR A 1 135 ? -4.224 20.764 -6.508 1.00 93.94 135 THR A C 1
ATOM 1021 O O . THR A 1 135 ? -3.700 21.340 -5.553 1.00 93.94 135 THR A O 1
ATOM 1024 N N . LEU A 1 136 ? -3.528 20.015 -7.368 1.00 93.50 136 LEU A N 1
ATOM 1025 C CA . LEU A 1 136 ? -2.117 19.634 -7.256 1.00 93.50 136 LEU A CA 1
ATOM 1026 C C . LEU A 1 136 ? -1.788 18.849 -5.978 1.00 93.50 136 LEU A C 1
ATOM 1028 O O . LEU A 1 136 ? -0.625 18.751 -5.592 1.00 93.50 136 LEU A O 1
ATOM 1032 N N . ASN A 1 137 ? 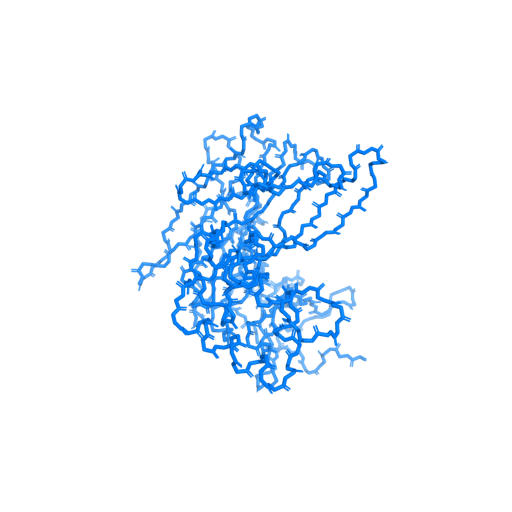-2.799 18.270 -5.326 1.00 94.50 137 ASN A N 1
ATOM 1033 C CA . ASN A 1 137 ? -2.595 17.307 -4.253 1.00 94.50 137 ASN A CA 1
ATOM 1034 C C . ASN A 1 137 ? -2.207 15.945 -4.841 1.00 94.50 137 ASN A C 1
ATOM 1036 O O . ASN A 1 137 ? -2.731 15.536 -5.877 1.00 94.50 137 ASN A O 1
ATOM 1040 N N . ARG A 1 138 ? -1.326 15.218 -4.150 1.00 95.19 138 ARG A N 1
ATOM 1041 C CA . ARG A 1 138 ? -1.183 13.772 -4.364 1.00 95.19 138 ARG A CA 1
ATOM 1042 C C . ARG A 1 138 ? -2.239 13.095 -3.503 1.00 95.19 138 ARG A C 1
ATOM 1044 O O . ARG A 1 138 ? -2.265 13.319 -2.294 1.00 95.19 138 ARG A O 1
ATOM 1051 N N . GLU A 1 139 ? -3.131 12.354 -4.132 1.00 96.81 139 GLU A N 1
ATOM 1052 C CA . GLU A 1 139 ? -4.291 11.744 -3.489 1.00 96.81 139 GLU A CA 1
ATOM 1053 C C . GLU A 1 139 ? -4.039 10.242 -3.326 1.00 96.81 139 GLU A C 1
ATOM 1055 O O . GLU A 1 139 ? -3.556 9.622 -4.283 1.00 96.81 139 GLU A O 1
ATOM 1060 N N . PRO A 1 140 ? -4.374 9.636 -2.169 1.00 98.25 140 PRO A N 1
ATOM 1061 C CA . PRO A 1 140 ? -4.502 8.195 -2.056 1.00 98.25 140 PRO A CA 1
ATOM 1062 C C . PRO A 1 140 ? -5.343 7.666 -3.211 1.00 98.25 140 PRO A C 1
ATOM 1064 O O . PRO A 1 140 ? -6.362 8.257 -3.577 1.00 98.25 140 PRO A O 1
ATOM 1067 N N . THR A 1 141 ? -4.878 6.598 -3.836 1.00 98.44 141 THR A N 1
ATOM 1068 C CA . THR A 1 141 ? -5.467 6.091 -5.074 1.00 98.44 141 THR A CA 1
ATOM 1069 C C . THR A 1 141 ? -5.543 4.578 -5.029 1.00 98.44 141 THR A C 1
ATOM 1071 O O . THR A 1 141 ? -4.620 3.928 -4.539 1.00 98.44 141 THR A O 1
ATOM 1074 N N . ILE A 1 142 ? -6.647 4.053 -5.552 1.00 98.56 142 ILE A N 1
ATOM 1075 C CA . ILE A 1 142 ? -6.883 2.639 -5.819 1.00 98.56 142 ILE A CA 1
ATOM 1076 C C . ILE A 1 142 ? -6.819 2.450 -7.334 1.00 98.56 142 ILE A C 1
ATOM 1078 O O . ILE A 1 142 ? -7.402 3.225 -8.092 1.00 98.56 142 ILE A O 1
ATOM 1082 N N . TRP A 1 143 ? -6.135 1.407 -7.775 1.00 98.69 143 TRP A N 1
ATOM 1083 C CA . TRP A 1 143 ? -6.128 0.952 -9.156 1.00 98.69 143 TRP A CA 1
ATOM 1084 C C . TRP A 1 143 ? -6.654 -0.477 -9.193 1.00 98.69 143 TRP A C 1
ATOM 1086 O O . TRP A 1 143 ? -6.071 -1.355 -8.562 1.00 98.69 143 TRP A O 1
ATOM 1096 N N . THR A 1 144 ? -7.745 -0.707 -9.925 1.00 98.50 144 THR A N 1
ATOM 1097 C CA . THR A 1 144 ? -8.427 -2.015 -9.978 1.00 98.50 144 THR A CA 1
ATOM 1098 C C . THR A 1 144 ? -8.288 -2.639 -11.357 1.00 98.50 144 THR A C 1
ATOM 1100 O O . THR A 1 144 ? -8.564 -1.994 -12.366 1.00 98.50 144 THR A O 1
ATOM 1103 N N . TRP A 1 145 ? -7.859 -3.892 -11.426 1.00 98.50 145 TRP A N 1
ATOM 1104 C CA . TRP A 1 145 ? -7.711 -4.617 -12.678 1.00 98.50 145 TRP A CA 1
ATOM 1105 C C . TRP A 1 145 ? -9.059 -4.912 -13.338 1.00 98.50 145 TRP A C 1
ATOM 1107 O O . TRP A 1 145 ? -9.957 -5.488 -12.732 1.00 98.50 145 TRP A O 1
ATOM 1117 N N . ASN A 1 146 ? -9.175 -4.586 -14.625 1.00 97.56 146 ASN A N 1
ATOM 1118 C CA . ASN A 1 146 ? -10.392 -4.804 -15.414 1.00 97.56 146 ASN A CA 1
ATOM 1119 C C . ASN A 1 146 ? -10.267 -5.948 -16.443 1.00 97.56 146 ASN A C 1
ATOM 1121 O O . ASN A 1 146 ? -11.128 -6.113 -17.309 1.00 97.56 146 ASN A O 1
ATOM 1125 N N . GLY A 1 147 ? -9.177 -6.722 -16.387 1.00 96.94 147 GLY A N 1
ATOM 1126 C CA . GLY A 1 147 ? -8.856 -7.768 -17.364 1.00 96.94 147 GLY A CA 1
ATOM 1127 C C . GLY A 1 147 ? -7.863 -7.352 -18.455 1.00 96.94 147 GLY A C 1
ATOM 1128 O O . GLY A 1 147 ? -7.336 -8.227 -19.145 1.00 96.94 147 GLY A O 1
ATOM 1129 N N . ALA A 1 148 ? -7.581 -6.056 -18.616 1.00 95.69 148 ALA A N 1
ATOM 1130 C CA . ALA A 1 148 ? -6.634 -5.547 -19.615 1.00 95.69 148 ALA A CA 1
ATOM 1131 C C . ALA A 1 148 ? -5.733 -4.413 -19.100 1.00 95.69 148 ALA A C 1
ATOM 1133 O O . ALA A 1 148 ? -4.565 -4.332 -19.486 1.00 95.69 148 ALA A O 1
ATOM 1134 N N . SER A 1 149 ? -6.268 -3.546 -18.247 1.00 96.19 149 SER A N 1
ATOM 1135 C CA . SER A 1 149 ? -5.571 -2.435 -17.604 1.00 96.19 149 SER A CA 1
ATOM 1136 C C . SER A 1 149 ? -6.059 -2.276 -16.166 1.00 96.19 149 SER A C 1
ATOM 1138 O O . SER A 1 149 ? -6.932 -3.015 -15.709 1.00 96.19 149 SER A O 1
ATOM 1140 N N . TYR A 1 150 ? -5.505 -1.297 -15.457 1.00 97.69 150 TYR A N 1
ATOM 1141 C CA . TYR A 1 150 ? -6.034 -0.887 -14.167 1.00 97.69 150 TYR A CA 1
ATOM 1142 C C . TYR A 1 150 ? -6.857 0.396 -14.300 1.00 97.69 150 TYR A C 1
ATOM 1144 O O . TYR A 1 150 ? -6.391 1.373 -14.888 1.00 97.69 150 TYR A O 1
ATOM 1152 N N . ASP A 1 151 ? -8.059 0.390 -13.736 1.00 97.75 151 ASP A N 1
ATOM 1153 C CA . ASP A 1 151 ? -8.936 1.551 -13.638 1.00 97.75 151 ASP A CA 1
ATOM 1154 C C . ASP A 1 151 ? -8.590 2.355 -12.379 1.00 97.75 151 ASP A C 1
ATOM 1156 O O . ASP A 1 151 ? -8.497 1.797 -11.286 1.00 97.75 151 ASP A O 1
ATOM 1160 N N . GLU A 1 152 ? -8.376 3.664 -12.533 1.00 97.56 152 GLU A N 1
ATOM 1161 C CA . GLU A 1 152 ? -7.979 4.564 -11.444 1.00 97.56 152 GLU A CA 1
ATOM 1162 C C . GLU A 1 152 ? -9.193 5.128 -10.687 1.00 97.56 152 GLU A C 1
ATOM 1164 O O . GLU A 1 152 ? -10.073 5.761 -11.278 1.00 97.56 152 GLU A O 1
ATOM 1169 N N . LEU A 1 153 ? -9.165 5.010 -9.358 1.00 97.25 153 LEU A N 1
ATOM 1170 C CA . LEU A 1 153 ? -10.044 5.703 -8.421 1.00 97.25 153 LEU A CA 1
ATOM 1171 C C . LEU A 1 153 ? -9.208 6.496 -7.406 1.00 97.25 153 LEU A C 1
ATOM 1173 O O . LEU A 1 153 ? -8.588 5.936 -6.503 1.00 97.25 153 LEU A O 1
ATOM 1177 N N . ARG A 1 154 ? -9.226 7.825 -7.523 1.00 97.25 154 ARG A N 1
ATOM 1178 C CA . ARG A 1 154 ? -8.633 8.731 -6.528 1.00 97.25 154 ARG A CA 1
ATOM 1179 C C . ARG A 1 154 ? -9.598 8.949 -5.366 1.00 97.25 154 ARG A C 1
ATOM 1181 O O . ARG A 1 154 ? -10.754 9.305 -5.587 1.00 97.25 154 ARG A O 1
ATOM 1188 N N . LEU A 1 155 ? -9.112 8.777 -4.139 1.00 98.00 155 LEU A N 1
ATOM 1189 C CA . LEU A 1 155 ? -9.919 8.840 -2.912 1.00 98.00 155 LEU A CA 1
ATOM 1190 C C . LEU A 1 155 ? -10.077 10.265 -2.357 1.00 98.00 155 LEU A C 1
ATOM 1192 O O . LEU A 1 155 ? -10.828 10.478 -1.407 1.00 98.00 155 LEU A O 1
ATOM 1196 N N . GLY A 1 156 ? -9.391 11.247 -2.948 1.00 97.44 156 GLY A N 1
ATOM 1197 C CA . GLY A 1 156 ? -9.352 12.621 -2.452 1.00 97.44 156 GLY A CA 1
ATOM 1198 C C . GLY A 1 156 ? -8.337 12.798 -1.323 1.00 97.44 156 GLY A C 1
ATOM 1199 O O . GLY A 1 156 ? -7.313 12.138 -1.291 1.00 97.44 156 GLY A O 1
ATOM 1200 N N . VAL A 1 157 ? -8.590 13.718 -0.402 1.00 98.06 157 VAL A N 1
ATOM 1201 C CA . VAL A 1 157 ? -7.764 13.961 0.794 1.00 98.06 157 VAL A CA 1
ATOM 1202 C C . VAL A 1 157 ? -8.678 14.317 1.958 1.00 98.06 157 VAL A C 1
ATOM 1204 O O . VAL A 1 157 ? -9.825 14.721 1.744 1.00 98.06 157 VAL A O 1
ATOM 1207 N N . LEU A 1 158 ? -8.184 14.199 3.193 1.00 98.50 158 LEU A N 1
ATOM 1208 C CA . LEU A 1 158 ? -8.994 14.524 4.367 1.00 98.50 158 LEU A CA 1
ATOM 1209 C C . LEU A 1 158 ? -9.410 16.008 4.374 1.00 98.50 158 LEU A C 1
ATOM 1211 O O . LEU A 1 158 ? -8.661 16.869 3.888 1.00 98.50 158 LEU A O 1
ATOM 1215 N N . PRO A 1 159 ? -10.575 16.352 4.955 1.00 97.50 159 PRO A N 1
ATOM 1216 C CA . PRO A 1 159 ? -11.010 17.737 5.089 1.00 97.50 159 PRO A CA 1
ATOM 1217 C C . PRO A 1 159 ? -9.954 18.631 5.748 1.00 97.50 159 PRO A C 1
ATOM 1219 O O . PRO A 1 159 ? -9.311 18.258 6.725 1.00 97.50 159 PRO A O 1
ATOM 1222 N N . GLY A 1 160 ? -9.783 19.843 5.216 1.00 96.06 160 GLY A N 1
ATOM 1223 C CA . GLY A 1 160 ? -8.770 20.788 5.697 1.00 96.06 160 GLY A CA 1
ATOM 1224 C C . GLY A 1 160 ? -7.376 20.590 5.095 1.00 96.06 160 GLY A C 1
ATOM 1225 O O . GLY A 1 160 ? -6.492 21.400 5.366 1.00 96.06 160 GLY A O 1
ATOM 1226 N N . THR A 1 161 ? -7.179 19.582 4.239 1.00 97.44 161 THR A N 1
ATOM 1227 C CA . THR A 1 161 ? -5.931 19.400 3.486 1.00 97.44 161 THR A CA 1
ATOM 1228 C C . THR A 1 161 ? -5.724 20.554 2.497 1.00 97.44 161 THR A C 1
ATOM 1230 O O . THR A 1 161 ? -6.548 20.748 1.599 1.00 97.44 161 THR A O 1
ATOM 1233 N N . PRO A 1 162 ? -4.643 21.350 2.627 1.00 96.31 162 PRO A N 1
ATOM 1234 C CA . PRO A 1 162 ? -4.399 22.464 1.719 1.00 96.31 162 PRO A CA 1
ATOM 1235 C C . PRO A 1 162 ? -4.070 21.974 0.307 1.00 96.31 162 PRO A C 1
ATOM 1237 O O . PRO A 1 162 ? -3.260 21.060 0.142 1.00 96.31 162 PRO A O 1
ATOM 1240 N N . ALA A 1 163 ? -4.618 22.633 -0.715 1.00 95.00 163 ALA A N 1
ATOM 1241 C CA . ALA A 1 163 ? -4.184 22.445 -2.100 1.00 95.00 163 ALA A CA 1
ATOM 1242 C C . ALA A 1 163 ? -2.664 22.653 -2.229 1.00 95.00 163 ALA A C 1
ATOM 1244 O O . ALA A 1 163 ? -2.092 23.472 -1.500 1.00 95.00 163 ALA A O 1
ATOM 1245 N N . ILE A 1 164 ? -2.025 21.935 -3.158 1.00 89.31 164 ILE A N 1
ATOM 1246 C CA . ILE A 1 164 ? -0.577 21.954 -3.458 1.00 89.31 164 ILE A CA 1
ATOM 1247 C C . ILE A 1 164 ? 0.316 21.384 -2.340 1.00 89.31 164 ILE A C 1
ATOM 1249 O O . ILE A 1 164 ? 1.233 20.614 -2.611 1.00 89.31 164 ILE A O 1
ATOM 1253 N N . ASN A 1 165 ? 0.081 21.772 -1.086 1.00 91.25 165 ASN A N 1
ATOM 1254 C CA . ASN A 1 165 ? 0.982 21.473 0.025 1.00 91.25 165 ASN A CA 1
ATOM 1255 C C . ASN A 1 165 ? 0.586 20.211 0.792 1.00 91.25 165 ASN A C 1
ATOM 1257 O O . ASN A 1 165 ? 1.459 19.546 1.336 1.00 91.25 165 ASN A O 1
ATOM 1261 N N . GLY A 1 166 ? -0.704 19.897 0.878 1.00 95.19 166 GLY A N 1
ATOM 1262 C CA . GLY A 1 166 ? -1.174 18.669 1.505 1.00 95.19 166 GLY A CA 1
ATOM 1263 C C . GLY A 1 166 ? -1.187 17.489 0.533 1.00 95.19 166 GLY A C 1
ATOM 1264 O O . GLY A 1 166 ? -1.188 17.669 -0.686 1.00 95.19 166 GLY A O 1
ATOM 1265 N N . PHE A 1 167 ? -1.173 16.271 1.056 1.00 95.94 167 PHE A N 1
ATOM 1266 C CA . PHE A 1 167 ? -1.234 15.053 0.251 1.00 95.94 167 PHE A CA 1
ATOM 1267 C C . PHE A 1 167 ? -1.573 13.844 1.117 1.00 95.94 167 PHE A C 1
ATOM 1269 O O . PHE A 1 167 ? -1.329 13.877 2.317 1.00 95.94 167 PHE A O 1
ATOM 1276 N N . GLY A 1 168 ? -2.054 12.759 0.519 1.00 96.81 168 GLY A N 1
ATOM 1277 C CA . GLY A 1 168 ? -2.240 11.491 1.223 1.00 96.81 168 GLY A CA 1
ATOM 1278 C C . GLY A 1 168 ? -1.667 10.311 0.454 1.00 96.81 168 GLY A C 1
ATOM 1279 O O . GLY A 1 168 ? -1.608 10.362 -0.771 1.00 96.81 168 GLY A O 1
ATOM 1280 N N . ILE A 1 169 ? -1.232 9.278 1.173 1.00 97.56 169 ILE A N 1
ATOM 1281 C CA . ILE A 1 169 ? -0.682 8.018 0.654 1.00 97.56 169 ILE A CA 1
ATOM 1282 C C . ILE A 1 169 ? -1.569 6.871 1.136 1.00 97.56 169 ILE A C 1
ATOM 1284 O O . ILE A 1 169 ? -1.731 6.736 2.345 1.00 97.56 169 ILE A O 1
ATOM 1288 N N . ALA A 1 170 ? -2.110 6.047 0.232 1.00 98.69 170 ALA A N 1
ATOM 1289 C CA . ALA A 1 170 ? -2.635 4.736 0.616 1.00 98.69 170 ALA A CA 1
ATOM 1290 C C . ALA A 1 170 ? -1.467 3.754 0.738 1.00 98.69 170 ALA A C 1
ATOM 1292 O O . ALA A 1 170 ? -0.750 3.537 -0.237 1.00 98.69 170 ALA A O 1
ATOM 1293 N N . LEU A 1 171 ? -1.259 3.226 1.943 1.00 98.44 171 LEU A N 1
ATOM 1294 C CA . LEU A 1 171 ? -0.101 2.404 2.299 1.00 98.44 171 LEU A CA 1
ATOM 1295 C C . LEU A 1 171 ? -0.448 0.918 2.368 1.00 98.44 171 LEU A C 1
ATOM 1297 O O . LEU A 1 171 ? 0.389 0.087 2.038 1.00 98.44 171 LEU A O 1
ATOM 1301 N N . CYS A 1 172 ? -1.676 0.582 2.765 1.00 98.25 172 CYS A N 1
ATOM 1302 C CA . CYS A 1 172 ? -2.113 -0.797 2.950 1.00 98.25 172 CYS A CA 1
ATOM 1303 C C . CYS A 1 172 ? -3.566 -1.008 2.499 1.00 98.25 172 CYS A C 1
ATOM 1305 O O . CYS A 1 172 ? -4.344 -0.059 2.379 1.00 98.25 172 CYS A O 1
ATOM 1307 N N . VAL A 1 173 ? -3.909 -2.264 2.218 1.00 98.56 173 VAL A N 1
ATOM 1308 C CA . VAL A 1 173 ? -5.204 -2.718 1.690 1.00 98.56 173 VAL A CA 1
ATOM 1309 C C . VAL A 1 173 ? -5.490 -4.123 2.240 1.00 98.56 173 VAL A C 1
ATOM 1311 O O . VAL A 1 173 ? -4.551 -4.918 2.337 1.00 98.56 173 VAL A O 1
ATOM 1314 N N . SER A 1 174 ? -6.743 -4.418 2.600 1.00 97.81 174 SER A N 1
ATOM 1315 C CA . SER A 1 174 ? -7.222 -5.787 2.853 1.00 97.81 174 SER A CA 1
ATOM 1316 C C . SER A 1 174 ? -7.299 -6.594 1.548 1.00 97.81 174 SER A C 1
ATOM 1318 O O . SER A 1 174 ? -7.435 -6.020 0.468 1.00 97.81 174 SER A O 1
ATOM 1320 N N . ASP A 1 175 ? -7.231 -7.925 1.609 1.00 96.19 175 ASP A N 1
ATOM 1321 C CA . ASP A 1 175 ? -7.216 -8.785 0.413 1.00 96.19 175 ASP A CA 1
ATOM 1322 C C . ASP A 1 175 ? -8.526 -8.730 -0.385 1.00 96.19 175 ASP A C 1
ATOM 1324 O O . ASP A 1 175 ? -8.510 -8.888 -1.604 1.00 96.19 175 ASP A O 1
ATOM 1328 N N . ASP A 1 176 ? -9.651 -8.455 0.277 1.00 95.00 176 ASP A N 1
ATOM 1329 C CA . ASP A 1 176 ? -10.950 -8.217 -0.362 1.00 95.00 176 ASP A CA 1
ATOM 1330 C C . ASP A 1 176 ? -11.134 -6.768 -0.861 1.00 95.00 176 ASP A C 1
ATOM 1332 O O . ASP A 1 176 ? -12.187 -6.426 -1.401 1.00 95.00 176 ASP A O 1
ATOM 1336 N N . ALA A 1 177 ? -10.118 -5.918 -0.673 1.00 97.12 177 ALA A N 1
ATOM 1337 C CA . ALA A 1 177 ? -10.097 -4.496 -1.001 1.00 97.12 177 ALA A CA 1
ATOM 1338 C C . ALA A 1 177 ? -11.190 -3.638 -0.332 1.00 97.12 177 ALA A C 1
ATOM 1340 O O . ALA A 1 177 ? -11.438 -2.510 -0.769 1.00 97.12 177 ALA A O 1
ATOM 1341 N N . SER A 1 178 ? -11.838 -4.130 0.729 1.00 96.38 178 SER A N 1
ATOM 1342 C CA . SER A 1 178 ? -12.911 -3.403 1.417 1.00 96.38 178 SER A CA 1
ATOM 1343 C C . SER A 1 178 ? -12.402 -2.310 2.365 1.00 96.38 178 SER A C 1
ATOM 1345 O O . SER A 1 178 ? -13.117 -1.329 2.604 1.00 96.38 178 SER A O 1
ATOM 1347 N N . ILE A 1 179 ? -11.165 -2.435 2.861 1.00 98.06 179 ILE A N 1
ATOM 1348 C CA . ILE A 1 179 ? -10.532 -1.476 3.771 1.00 98.06 179 ILE A CA 1
ATOM 1349 C C . ILE A 1 179 ? -9.168 -1.053 3.214 1.00 98.06 179 ILE A C 1
ATOM 1351 O O . ILE A 1 179 ? -8.324 -1.878 2.866 1.00 98.06 179 ILE A O 1
ATOM 1355 N N . ILE A 1 180 ? -8.939 0.261 3.153 1.00 98.81 180 ILE A N 1
ATOM 1356 C CA . ILE A 1 180 ? -7.654 0.865 2.783 1.00 98.81 180 ILE A CA 1
ATOM 1357 C C . ILE A 1 180 ? -7.175 1.759 3.919 1.00 98.81 180 ILE A C 1
ATOM 1359 O O . ILE A 1 180 ? -7.922 2.605 4.410 1.00 98.81 180 ILE A O 1
ATOM 1363 N N . GLY A 1 181 ? -5.913 1.596 4.307 1.00 98.75 181 GLY A N 1
ATOM 1364 C CA . GLY A 1 181 ? -5.253 2.415 5.317 1.00 98.75 181 GLY A CA 1
ATOM 1365 C C . GLY A 1 181 ? -4.137 3.270 4.729 1.00 98.75 181 GLY A C 1
ATOM 1366 O O . GLY A 1 181 ? -3.529 2.941 3.703 1.00 98.75 181 GLY A O 1
ATOM 1367 N N . GLY A 1 182 ? -3.850 4.388 5.383 1.00 98.62 182 GLY A N 1
ATOM 1368 C CA . GLY A 1 182 ? -2.702 5.201 5.022 1.00 98.62 182 GLY A CA 1
ATOM 1369 C C . GLY A 1 182 ? -2.537 6.452 5.866 1.00 98.62 182 GLY A C 1
ATOM 1370 O O . GLY A 1 182 ? -2.990 6.531 7.008 1.00 98.62 182 GLY A O 1
ATOM 1371 N N . VAL A 1 183 ? -1.881 7.449 5.280 1.00 98.31 183 VAL A N 1
ATOM 1372 C CA . VAL A 1 183 ? -1.544 8.721 5.927 1.00 98.31 183 VAL A CA 1
ATOM 1373 C C . VAL A 1 183 ? -1.978 9.905 5.076 1.00 98.31 183 VAL A C 1
ATOM 1375 O O . VAL A 1 183 ? -1.831 9.896 3.855 1.00 98.31 183 VAL A O 1
ATOM 1378 N N . ASN A 1 184 ? -2.467 10.963 5.718 1.00 98.19 184 ASN A N 1
ATOM 1379 C CA . ASN A 1 184 ? -2.765 12.244 5.093 1.00 98.19 184 ASN A CA 1
ATOM 1380 C C . ASN A 1 184 ? -1.978 13.371 5.774 1.00 98.19 184 ASN A C 1
ATOM 1382 O O . ASN A 1 184 ? -2.214 13.704 6.933 1.00 98.19 184 ASN A O 1
ATOM 1386 N N . PHE A 1 185 ? -1.088 14.017 5.029 1.00 97.25 185 PHE A N 1
ATOM 1387 C CA . PHE A 1 185 ? -0.315 15.178 5.452 1.00 97.25 185 PHE A CA 1
ATOM 1388 C C . PHE A 1 185 ? -1.022 16.492 5.106 1.00 97.25 185 PHE A C 1
ATOM 1390 O O . PHE A 1 185 ? -1.447 16.723 3.974 1.00 97.25 185 PHE A O 1
ATOM 1397 N N . TYR A 1 186 ? -1.025 17.427 6.055 1.00 96.88 186 TYR A N 1
ATOM 1398 C CA . TYR A 1 186 ? -1.543 18.790 5.868 1.00 96.88 186 TYR A CA 1
ATOM 1399 C C . TYR A 1 186 ? -0.461 19.788 5.427 1.00 96.88 186 TYR A C 1
ATOM 1401 O O . TYR A 1 186 ? -0.704 20.993 5.345 1.00 96.88 186 TYR A O 1
ATOM 1409 N N . SER A 1 187 ? 0.758 19.311 5.166 1.00 93.88 187 SER A N 1
ATOM 1410 C CA . SER A 1 187 ? 1.888 20.131 4.728 1.00 93.88 187 SER A CA 1
ATOM 1411 C C . SER A 1 187 ? 2.867 19.322 3.883 1.00 93.88 187 SER A C 1
ATOM 1413 O O . SER A 1 187 ? 2.933 18.105 4.018 1.00 93.88 187 SER A O 1
ATOM 1415 N N . PHE A 1 188 ? 3.690 20.006 3.083 1.00 85.19 188 PHE A N 1
ATOM 1416 C CA . PHE A 1 188 ? 4.654 19.350 2.195 1.00 85.19 188 PHE A CA 1
ATOM 1417 C C . PHE A 1 188 ? 5.832 18.719 2.959 1.00 85.19 188 PHE A C 1
ATOM 1419 O O . PHE A 1 188 ? 6.597 17.944 2.392 1.00 85.19 188 PHE A O 1
ATOM 1426 N N . SER A 1 189 ? 6.005 19.063 4.240 1.00 83.31 189 SER A N 1
ATOM 1427 C CA . SER A 1 189 ? 7.114 18.571 5.053 1.00 83.31 189 SER A CA 1
ATOM 1428 C C . SER A 1 189 ? 6.880 17.118 5.461 1.00 83.31 189 SER A C 1
ATOM 1430 O O . SER A 1 189 ? 5.903 16.852 6.169 1.00 83.31 189 SER A O 1
ATOM 1432 N N . PRO A 1 190 ? 7.811 16.198 5.147 1.00 69.81 190 PRO A N 1
ATOM 1433 C CA . PRO A 1 190 ? 7.895 14.927 5.852 1.00 69.81 190 PRO A CA 1
ATOM 1434 C C . PRO A 1 190 ? 7.966 15.200 7.363 1.00 69.81 190 PRO A C 1
ATOM 1436 O O . PRO A 1 190 ? 8.708 16.085 7.800 1.00 69.81 190 PRO A O 1
ATOM 1439 N N . GLY A 1 191 ? 7.128 14.522 8.149 1.00 77.50 191 GLY A N 1
ATOM 1440 C CA . GLY A 1 191 ? 6.999 14.748 9.596 1.00 77.50 191 GLY A CA 1
ATOM 1441 C C . GLY A 1 191 ? 6.201 15.994 10.018 1.00 77.50 191 GLY A C 1
ATOM 1442 O O . GLY A 1 191 ? 6.076 16.252 11.213 1.00 77.50 191 GLY A O 1
ATOM 1443 N N . GLY A 1 192 ? 5.642 16.767 9.077 1.00 87.94 192 GLY A N 1
ATOM 1444 C CA . GLY A 1 192 ? 4.682 17.839 9.379 1.00 87.94 192 GLY A CA 1
ATOM 1445 C C . GLY A 1 192 ? 3.331 17.295 9.868 1.00 87.94 192 GLY A C 1
ATOM 1446 O O . GLY A 1 192 ? 3.180 16.084 9.976 1.00 87.94 192 GLY A O 1
ATOM 1447 N N . PRO A 1 193 ? 2.324 18.133 10.175 1.00 93.94 193 PRO A N 1
ATOM 1448 C CA . PRO A 1 193 ? 1.027 17.656 10.665 1.00 93.94 193 PRO A CA 1
ATOM 1449 C C . PRO A 1 193 ? 0.414 16.608 9.729 1.00 93.94 193 PRO A C 1
ATOM 1451 O O . PRO A 1 193 ? 0.361 16.828 8.516 1.00 93.94 193 PRO A O 1
ATOM 1454 N N . ALA A 1 194 ? -0.028 15.488 10.295 1.00 96.81 194 ALA A N 1
ATOM 1455 C CA . ALA A 1 194 ? -0.635 14.384 9.568 1.00 96.81 194 ALA A CA 1
ATOM 1456 C C . ALA A 1 194 ? -1.624 13.649 10.469 1.00 96.81 194 ALA A C 1
ATOM 1458 O O . ALA A 1 194 ? -1.436 13.661 11.686 1.00 96.81 194 ALA A O 1
ATOM 1459 N N . ASP A 1 195 ? -2.610 13.014 9.848 1.00 98.25 195 ASP A N 1
ATOM 1460 C CA . ASP A 1 195 ? -3.484 12.030 10.481 1.00 98.25 195 ASP A CA 1
ATOM 1461 C C . ASP A 1 195 ? -3.428 10.735 9.664 1.00 98.25 195 ASP A C 1
ATOM 1463 O O . ASP A 1 195 ? -3.332 10.780 8.428 1.00 98.25 195 ASP A O 1
ATOM 1467 N N . GLY A 1 196 ? -3.528 9.596 10.346 1.00 98.38 196 GLY A N 1
ATOM 1468 C CA . GLY A 1 196 ? -3.829 8.342 9.668 1.00 98.38 196 GLY A CA 1
ATOM 1469 C C . GLY A 1 196 ? -5.254 8.381 9.124 1.00 98.38 196 GLY A C 1
ATOM 1470 O O . GLY A 1 196 ? -6.122 9.069 9.669 1.00 98.38 196 GLY A O 1
ATOM 1471 N N . PHE A 1 197 ? -5.513 7.644 8.052 1.00 98.81 197 PHE A N 1
ATOM 1472 C CA . PHE A 1 197 ? -6.863 7.502 7.518 1.00 98.81 197 PHE A CA 1
ATOM 1473 C C . PHE A 1 197 ? -7.238 6.038 7.334 1.00 98.81 197 PHE A C 1
ATOM 1475 O O . PHE A 1 197 ? -6.377 5.186 7.111 1.00 98.81 197 PHE A O 1
ATOM 1482 N N . ILE A 1 198 ? -8.546 5.798 7.362 1.00 98.75 198 ILE A N 1
ATOM 1483 C CA . ILE A 1 198 ? -9.178 4.585 6.857 1.00 98.75 198 ILE A CA 1
ATOM 1484 C C . ILE A 1 198 ? -10.159 4.996 5.758 1.00 98.75 198 ILE A C 1
ATOM 1486 O O . ILE A 1 198 ? -10.855 6.010 5.865 1.00 98.75 198 ILE A O 1
ATOM 1490 N N . TRP A 1 199 ? -10.193 4.223 4.679 1.00 98.75 199 TRP A N 1
ATOM 1491 C CA . TRP A 1 199 ? -11.204 4.314 3.639 1.00 98.75 199 TRP A CA 1
ATOM 1492 C C . TRP A 1 199 ? -11.957 2.994 3.539 1.00 98.75 199 TRP A C 1
ATOM 1494 O O . TRP A 1 199 ? -11.347 1.927 3.518 1.00 98.75 199 TRP A O 1
ATOM 1504 N N . THR A 1 200 ? -13.276 3.100 3.425 1.00 97.88 200 THR A N 1
ATOM 1505 C CA . THR A 1 200 ? -14.172 2.028 2.981 1.00 97.88 200 THR A CA 1
ATOM 1506 C C . THR A 1 200 ? -15.150 2.625 1.974 1.00 97.88 200 THR A C 1
ATOM 1508 O O . THR A 1 200 ? -15.357 3.845 1.956 1.00 97.88 200 THR A O 1
ATOM 1511 N N . GLU A 1 201 ? -15.817 1.795 1.174 1.00 94.38 201 GLU A N 1
ATOM 1512 C CA . GLU A 1 201 ? -16.867 2.285 0.272 1.00 94.38 201 GLU A CA 1
ATOM 1513 C C . GLU A 1 201 ? -18.008 2.981 1.045 1.00 94.38 201 GLU A C 1
ATOM 1515 O O . GLU A 1 201 ? -18.555 3.986 0.588 1.00 94.38 201 GLU A O 1
ATOM 1520 N N . ALA A 1 202 ? -18.332 2.493 2.248 1.00 92.81 202 ALA A N 1
ATOM 1521 C CA . ALA A 1 202 ? -19.426 3.010 3.068 1.00 92.81 202 ALA A CA 1
ATOM 1522 C C . ALA A 1 202 ? -19.105 4.360 3.730 1.00 92.81 202 ALA A C 1
ATOM 1524 O O . ALA A 1 202 ? -19.976 5.227 3.830 1.00 92.81 202 ALA A O 1
ATOM 1525 N N . THR A 1 203 ? -17.870 4.541 4.203 1.00 95.69 203 THR A N 1
ATOM 1526 C CA . THR A 1 203 ? -17.460 5.741 4.952 1.00 95.69 203 THR A CA 1
ATOM 1527 C C . THR A 1 203 ? -16.807 6.797 4.071 1.00 95.69 203 THR A C 1
ATOM 1529 O O . THR A 1 203 ? -16.748 7.966 4.453 1.00 95.69 203 THR A O 1
ATOM 1532 N N . GLY A 1 204 ? -16.279 6.403 2.910 1.00 97.75 204 GLY A N 1
ATOM 1533 C CA . GLY A 1 204 ? -15.264 7.189 2.223 1.00 97.75 204 GLY A CA 1
ATOM 1534 C C . GLY A 1 204 ? -14.014 7.360 3.094 1.00 97.75 204 GLY A C 1
ATOM 1535 O O . GLY A 1 204 ? -13.768 6.580 4.016 1.00 97.75 204 GLY A O 1
ATOM 1536 N N . LEU A 1 205 ? -13.226 8.395 2.794 1.00 97.94 205 LEU A N 1
ATOM 1537 C CA . LEU A 1 205 ? -11.977 8.704 3.492 1.00 97.94 205 LEU A CA 1
ATOM 1538 C C . LEU A 1 205 ? -12.266 9.409 4.828 1.00 97.94 205 LEU A C 1
ATOM 1540 O O . LEU A 1 205 ? -12.734 10.551 4.838 1.00 97.94 205 LEU A O 1
ATOM 1544 N N . VAL A 1 206 ? -11.947 8.757 5.945 1.00 98.69 206 VAL A N 1
ATOM 1545 C CA . VAL A 1 206 ? -12.112 9.291 7.307 1.00 98.69 206 VAL A CA 1
ATOM 1546 C C . VAL A 1 206 ? -10.812 9.164 8.098 1.00 98.69 206 VAL A C 1
ATOM 1548 O O . VAL A 1 206 ? -9.928 8.392 7.728 1.00 98.69 206 VAL A O 1
ATOM 1551 N N . LYS A 1 207 ? -10.662 9.925 9.187 1.00 98.62 207 LYS A N 1
ATOM 1552 C CA . LYS A 1 207 ? -9.511 9.751 10.084 1.00 98.62 207 LYS A CA 1
ATOM 1553 C C . LYS A 1 207 ? -9.545 8.361 10.712 1.00 98.62 207 LYS A C 1
ATOM 1555 O O . LYS A 1 207 ? -10.621 7.870 11.046 1.00 98.62 207 LYS A O 1
ATOM 1560 N N . ALA A 1 208 ? -8.375 7.762 10.909 1.00 98.44 208 ALA A N 1
ATOM 1561 C CA . ALA A 1 208 ? -8.264 6.465 11.566 1.00 98.44 208 ALA A CA 1
ATOM 1562 C C . ALA A 1 208 ? -8.816 6.515 13.001 1.00 98.44 208 ALA A C 1
ATOM 1564 O O . ALA A 1 208 ? -9.576 5.629 13.377 1.00 98.44 208 ALA A O 1
ATOM 1565 N N . ASP A 1 209 ? -8.531 7.583 13.758 1.00 97.75 209 ASP A N 1
ATOM 1566 C CA . ASP A 1 209 ? -9.076 7.777 15.109 1.00 97.75 209 ASP A CA 1
ATOM 1567 C C . ASP A 1 209 ? -10.617 7.800 15.108 1.00 97.75 209 ASP A C 1
ATOM 1569 O O . ASP A 1 209 ? -11.250 7.149 15.935 1.00 97.75 209 ASP A O 1
ATOM 1573 N N . ASP A 1 210 ? -11.230 8.495 14.139 1.00 97.56 210 ASP A N 1
ATOM 1574 C CA . ASP A 1 210 ? -12.691 8.593 14.021 1.00 97.56 210 ASP A CA 1
ATOM 1575 C C . ASP A 1 210 ? -13.318 7.249 13.612 1.00 97.56 210 ASP A C 1
ATOM 1577 O O . ASP A 1 210 ? -14.379 6.880 14.117 1.00 97.56 210 ASP A O 1
ATOM 1581 N N . TYR A 1 211 ? -12.666 6.508 12.709 1.00 96.94 211 TYR A N 1
ATOM 1582 C CA . TYR A 1 211 ? -13.106 5.174 12.294 1.00 96.94 211 TYR A CA 1
ATOM 1583 C C . TYR A 1 211 ? -13.091 4.195 13.474 1.00 96.94 211 TYR A C 1
ATOM 1585 O O . TYR A 1 211 ? -14.088 3.528 13.737 1.00 96.94 211 TYR A O 1
ATOM 1593 N N . ILE A 1 212 ? -11.989 4.165 14.228 1.00 95.56 212 ILE A N 1
ATOM 1594 C CA . ILE A 1 212 ? -11.796 3.282 15.386 1.00 95.56 212 ILE A CA 1
ATOM 1595 C C . ILE A 1 212 ? -12.761 3.638 16.522 1.00 95.56 212 ILE A C 1
ATOM 1597 O O . ILE A 1 212 ? -13.409 2.753 17.079 1.00 95.56 212 ILE A O 1
ATOM 1601 N N . ALA A 1 213 ? -12.952 4.928 16.809 1.00 94.00 213 ALA A N 1
ATOM 1602 C CA . ALA A 1 213 ? -13.966 5.368 17.764 1.00 94.00 213 ALA A CA 1
ATOM 1603 C C . ALA A 1 213 ? -15.387 4.971 17.319 1.00 94.00 213 ALA A C 1
ATOM 1605 O O . ALA A 1 213 ? -16.228 4.625 18.150 1.00 94.00 213 ALA A O 1
ATOM 1606 N N . GLY A 1 214 ? -15.656 4.978 16.008 1.00 91.50 214 GLY A N 1
ATOM 1607 C CA . GLY A 1 214 ? -16.909 4.499 15.419 1.00 91.50 214 GLY A CA 1
ATOM 1608 C C . GLY A 1 214 ? -17.171 3.005 15.636 1.00 91.50 214 GLY A C 1
ATOM 1609 O O . GLY A 1 214 ? -18.332 2.610 15.725 1.00 91.50 214 GLY A O 1
ATOM 1610 N N . LEU A 1 215 ? -16.112 2.204 15.793 1.00 88.56 215 LEU A N 1
ATOM 1611 C CA . LEU A 1 215 ? -16.165 0.784 16.167 1.00 88.56 215 LEU A CA 1
ATOM 1612 C C . LEU A 1 215 ? -16.326 0.571 17.686 1.00 88.56 215 LEU A C 1
ATOM 1614 O O . LEU A 1 215 ? -16.399 -0.560 18.152 1.00 88.56 215 LEU A O 1
ATOM 1618 N N . GLY A 1 216 ? -16.382 1.647 18.480 1.00 88.06 216 GLY A N 1
ATOM 1619 C CA . GLY A 1 216 ? -16.507 1.578 19.939 1.00 88.06 216 GLY A CA 1
ATOM 1620 C C . GLY A 1 216 ? -15.190 1.321 20.677 1.00 88.06 216 GLY A C 1
ATOM 1621 O O . GLY A 1 216 ? -15.213 1.066 21.882 1.00 88.06 216 GLY A O 1
ATOM 1622 N N . LEU A 1 217 ? -14.053 1.406 19.984 1.00 89.75 217 LEU A N 1
ATOM 1623 C CA . LEU A 1 217 ? -12.724 1.250 20.566 1.00 89.75 217 LEU A CA 1
ATOM 1624 C C . LEU A 1 217 ? -12.202 2.610 21.050 1.00 89.75 217 LEU A C 1
ATOM 1626 O O . LEU A 1 217 ? -12.131 3.568 20.279 1.00 89.75 217 LEU A O 1
ATOM 1630 N N . ASP A 1 218 ? -11.824 2.695 22.327 1.00 90.50 218 ASP A N 1
ATOM 1631 C CA . ASP A 1 218 ? -11.253 3.910 22.914 1.00 90.50 218 ASP A CA 1
ATOM 1632 C C . ASP A 1 218 ? -9.730 3.798 23.023 1.00 90.50 218 ASP A C 1
ATOM 1634 O O . ASP A 1 218 ? -9.198 3.017 23.812 1.00 90.50 218 ASP A O 1
ATOM 1638 N N . ILE A 1 219 ? -9.040 4.591 22.206 1.00 93.88 219 ILE A N 1
ATOM 1639 C CA . ILE A 1 219 ? -7.575 4.695 22.165 1.00 93.88 219 ILE A CA 1
ATOM 1640 C C . ILE A 1 219 ? -7.094 6.133 22.399 1.00 93.88 219 ILE A C 1
ATOM 1642 O O . ILE A 1 219 ? -5.905 6.422 22.251 1.00 93.88 219 ILE A O 1
ATOM 1646 N N . ALA A 1 220 ? -8.009 7.051 22.730 1.00 92.81 220 ALA A N 1
ATOM 1647 C CA . ALA A 1 220 ? -7.768 8.490 22.639 1.00 92.81 220 ALA A CA 1
ATOM 1648 C C . ALA A 1 220 ? -6.721 9.005 23.638 1.00 92.81 220 ALA A C 1
ATOM 1650 O O . ALA A 1 220 ? -6.117 10.049 23.392 1.00 92.81 220 ALA A O 1
ATOM 1651 N N . ASP A 1 221 ? -6.497 8.281 24.739 1.00 94.38 221 ASP A N 1
ATOM 1652 C CA . ASP A 1 221 ? -5.457 8.580 25.731 1.00 94.38 221 ASP A CA 1
ATOM 1653 C C . ASP A 1 221 ? -4.104 7.916 25.406 1.00 94.38 221 ASP A C 1
ATOM 1655 O O . ASP A 1 221 ? -3.071 8.336 25.935 1.00 94.38 221 ASP A O 1
ATOM 1659 N N . GLU A 1 222 ? -4.093 6.929 24.505 1.00 95.44 222 GLU A N 1
ATOM 1660 C CA . GLU A 1 222 ? -2.930 6.089 24.195 1.00 95.44 222 GLU A CA 1
ATOM 1661 C C . GLU A 1 222 ? -2.148 6.616 22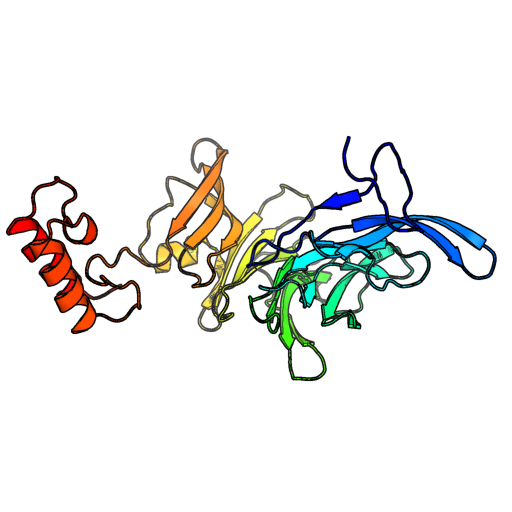.985 1.00 95.44 222 GLU A C 1
ATOM 1663 O O . GLU A 1 222 ? -0.917 6.735 23.017 1.00 95.44 222 GLU A O 1
ATOM 1668 N N . ILE A 1 223 ? -2.854 6.961 21.904 1.00 97.38 223 ILE A N 1
ATOM 1669 C CA . ILE A 1 223 ? -2.236 7.343 20.633 1.00 97.38 223 ILE A CA 1
ATOM 1670 C C . ILE A 1 223 ? -3.145 8.270 19.823 1.00 97.38 223 ILE A C 1
ATOM 1672 O O . ILE A 1 223 ? -4.331 8.017 19.659 1.00 97.38 223 ILE A O 1
ATOM 1676 N N . GLN A 1 224 ? -2.560 9.335 19.277 1.00 97.06 224 GLN A N 1
ATOM 1677 C CA . GLN A 1 224 ? -3.114 10.071 18.146 1.00 97.06 224 GLN A CA 1
ATOM 1678 C C . GLN A 1 224 ? -2.510 9.486 16.868 1.00 97.06 224 GLN A C 1
ATOM 1680 O O . GLN A 1 224 ? -1.300 9.641 16.637 1.00 97.06 224 GLN A O 1
ATOM 1685 N N . ILE A 1 225 ? -3.328 8.818 16.055 1.00 98.00 225 ILE A N 1
ATOM 1686 C CA . ILE A 1 225 ? -2.837 8.073 14.894 1.00 98.00 225 ILE A CA 1
ATOM 1687 C C . ILE A 1 225 ? -2.378 9.031 13.796 1.00 98.00 225 ILE A C 1
ATOM 1689 O O . ILE A 1 225 ? -3.103 9.915 13.337 1.00 98.00 225 ILE A O 1
ATOM 1693 N N . ARG A 1 226 ? -1.152 8.818 13.319 1.00 97.38 226 ARG A N 1
ATOM 1694 C CA . ARG A 1 226 ? -0.561 9.596 12.228 1.00 97.38 226 ARG A CA 1
ATOM 1695 C C . ARG A 1 226 ? -0.422 8.809 10.940 1.00 97.38 226 ARG A C 1
ATOM 1697 O O . ARG A 1 226 ? -0.456 9.434 9.885 1.00 97.38 226 ARG A O 1
ATOM 1704 N N . SER A 1 227 ? -0.277 7.493 11.019 1.00 97.94 227 SER A N 1
ATOM 1705 C CA . SER A 1 227 ? -0.184 6.611 9.861 1.00 97.94 227 SER A CA 1
ATOM 1706 C C . SER A 1 227 ? -0.832 5.267 10.162 1.00 97.94 227 SER A C 1
ATOM 1708 O O . SER A 1 227 ? -0.743 4.769 11.284 1.00 97.94 227 SER A O 1
ATOM 1710 N N . VAL A 1 228 ? -1.479 4.690 9.151 1.00 98.69 228 VAL A N 1
ATOM 1711 C CA . VAL A 1 228 ? -1.860 3.275 9.124 1.00 98.69 228 VAL A CA 1
ATOM 1712 C C . VAL A 1 228 ? -0.943 2.591 8.117 1.00 98.69 228 VAL A C 1
ATOM 1714 O O . VAL A 1 228 ? -1.113 2.751 6.908 1.00 98.69 228 VAL A O 1
ATOM 1717 N N . ASP A 1 229 ? 0.066 1.887 8.622 1.00 97.44 229 ASP A N 1
ATOM 1718 C CA . ASP A 1 229 ? 1.226 1.451 7.836 1.00 97.44 229 ASP A CA 1
ATOM 1719 C C . ASP A 1 229 ? 1.060 0.056 7.240 1.00 97.44 229 ASP A C 1
ATOM 1721 O O . ASP A 1 229 ? 1.600 -0.233 6.175 1.00 97.44 229 ASP A O 1
ATOM 1725 N N . ALA A 1 230 ? 0.333 -0.822 7.931 1.00 97.00 230 ALA A N 1
ATOM 1726 C CA . ALA A 1 230 ? 0.115 -2.198 7.507 1.00 97.00 230 ALA A CA 1
ATOM 1727 C C . ALA A 1 230 ? -1.253 -2.707 7.962 1.00 97.00 230 ALA A C 1
ATOM 1729 O O . ALA A 1 230 ? -1.830 -2.205 8.928 1.00 97.00 230 ALA A O 1
ATOM 1730 N N . MET A 1 231 ? -1.739 -3.737 7.277 1.00 96.62 231 MET A N 1
ATOM 1731 C CA . MET A 1 231 ? -3.038 -4.354 7.512 1.00 96.62 231 MET A CA 1
ATOM 1732 C C . MET A 1 231 ? -2.935 -5.866 7.316 1.00 96.62 231 MET A C 1
ATOM 1734 O O . MET A 1 231 ? -2.161 -6.325 6.472 1.00 96.62 231 MET A O 1
ATOM 1738 N N . SER A 1 232 ? -3.684 -6.634 8.104 1.00 95.62 232 SER A N 1
ATOM 1739 C CA . SER A 1 232 ? -3.878 -8.064 7.875 1.00 95.62 232 SER A CA 1
ATOM 1740 C C . SER A 1 232 ? -4.718 -8.313 6.618 1.00 95.62 232 SER A C 1
ATOM 1742 O O . SER A 1 232 ? -5.483 -7.455 6.182 1.00 95.62 232 SER A O 1
ATOM 1744 N N . ALA A 1 233 ? -4.583 -9.507 6.038 1.00 92.81 233 ALA A N 1
ATOM 1745 C CA . ALA A 1 233 ? -5.301 -9.902 4.824 1.00 92.81 233 ALA A CA 1
ATOM 1746 C C . ALA A 1 233 ? -6.829 -9.755 4.954 1.00 92.81 233 ALA A C 1
ATOM 1748 O O . ALA A 1 233 ? -7.489 -9.263 4.047 1.00 92.81 233 ALA A O 1
ATOM 1749 N N . ASP A 1 234 ? -7.385 -10.122 6.103 1.00 89.50 234 ASP A N 1
ATOM 1750 C CA . ASP A 1 234 ? -8.813 -10.021 6.424 1.00 89.50 234 ASP A CA 1
ATOM 1751 C C . ASP A 1 234 ? -9.266 -8.604 6.831 1.00 89.50 234 ASP A C 1
ATOM 1753 O O . ASP A 1 234 ? -10.434 -8.398 7.146 1.00 89.50 234 ASP A O 1
ATOM 1757 N N . GLY A 1 235 ? -8.356 -7.624 6.881 1.00 93.25 235 GLY A N 1
ATOM 1758 C CA . GLY A 1 235 ? -8.655 -6.262 7.325 1.00 93.25 235 GLY A CA 1
ATOM 1759 C C . GLY A 1 235 ? -8.958 -6.119 8.823 1.00 93.25 235 GLY A C 1
ATOM 1760 O O . GLY A 1 235 ? -9.242 -5.010 9.275 1.00 93.25 235 GLY A O 1
ATOM 1761 N N . SER A 1 236 ? -8.880 -7.195 9.614 1.00 91.00 236 SER A N 1
ATOM 1762 C CA . SER A 1 236 ? -9.256 -7.188 11.034 1.00 91.00 236 SER A CA 1
ATOM 1763 C C . SER A 1 236 ? -8.203 -6.557 11.941 1.00 91.00 236 SER A C 1
ATOM 1765 O O . SER A 1 236 ? -8.499 -6.214 13.080 1.00 91.00 236 SER A O 1
ATOM 1767 N N . THR A 1 237 ? -6.964 -6.402 11.474 1.00 95.69 237 THR A N 1
ATOM 1768 C CA . THR A 1 237 ? -5.841 -5.908 12.273 1.00 95.69 237 THR A CA 1
ATOM 1769 C C . THR A 1 237 ? -5.014 -4.909 11.478 1.00 95.69 237 THR A C 1
ATOM 1771 O O . THR A 1 237 ? -4.646 -5.162 10.333 1.00 95.69 237 THR A O 1
ATOM 1774 N N . ILE A 1 238 ? -4.659 -3.789 12.103 1.00 98.12 238 ILE A N 1
ATOM 1775 C CA . ILE A 1 238 ? -3.787 -2.765 11.523 1.00 98.12 238 ILE A CA 1
ATOM 1776 C C . ILE A 1 238 ? -2.564 -2.507 12.399 1.00 98.12 238 ILE A C 1
ATOM 1778 O O . ILE A 1 238 ? -2.624 -2.612 13.624 1.00 98.12 238 ILE A O 1
ATOM 1782 N N . ALA A 1 239 ? -1.455 -2.130 11.770 1.00 98.44 239 ALA A N 1
ATOM 1783 C CA . ALA A 1 239 ? -0.299 -1.552 12.443 1.00 98.44 239 ALA A CA 1
ATOM 1784 C C . ALA A 1 239 ? -0.272 -0.043 12.183 1.00 98.44 239 ALA A C 1
ATOM 1786 O O . ALA A 1 239 ? -0.458 0.396 11.045 1.00 98.44 239 ALA A O 1
ATOM 1787 N N . VAL A 1 240 ? -0.050 0.736 13.237 1.00 98.44 240 VAL A N 1
ATOM 1788 C CA . VAL A 1 240 ? -0.102 2.200 13.191 1.00 98.44 240 VAL A CA 1
ATOM 1789 C C . VAL A 1 240 ? 1.091 2.827 13.897 1.00 98.44 240 VAL A C 1
ATOM 1791 O O . VAL A 1 240 ? 1.599 2.279 14.882 1.00 98.44 240 VAL A O 1
ATOM 1794 N N . ASP A 1 241 ? 1.470 4.022 13.450 1.00 97.38 241 ASP A N 1
ATOM 1795 C CA . ASP A 1 241 ? 2.338 4.939 14.183 1.00 97.38 241 ASP A CA 1
ATOM 1796 C C . ASP A 1 241 ? 1.634 6.268 14.486 1.00 97.38 241 ASP A C 1
ATOM 1798 O O . ASP A 1 241 ? 0.688 6.695 13.812 1.00 97.38 241 ASP A O 1
ATOM 1802 N N . GLY A 1 242 ? 2.073 6.921 15.559 1.00 96.69 242 GLY A N 1
ATOM 1803 C CA . GLY A 1 242 ? 1.434 8.127 16.052 1.00 96.69 242 GLY A CA 1
ATOM 1804 C C . GLY A 1 242 ? 2.189 8.817 17.174 1.00 96.69 242 GLY A C 1
ATOM 1805 O O . GLY A 1 242 ? 3.366 8.556 17.443 1.00 96.69 242 GLY A O 1
ATOM 1806 N N . LEU A 1 243 ? 1.493 9.744 17.828 1.00 96.50 243 LEU A N 1
ATOM 1807 C CA . LEU A 1 243 ? 2.009 10.476 18.980 1.00 96.50 243 LEU A CA 1
ATOM 1808 C C . LEU A 1 243 ? 1.175 10.165 20.212 1.00 96.50 243 LEU A C 1
ATOM 1810 O O . LEU A 1 243 ? -0.048 10.228 20.164 1.00 96.50 243 LEU A O 1
ATOM 1814 N N . HIS A 1 244 ? 1.834 9.923 21.338 1.00 96.81 244 HIS A N 1
ATOM 1815 C CA . HIS A 1 244 ? 1.148 9.882 22.620 1.00 96.81 244 HIS A CA 1
ATOM 1816 C C . HIS A 1 244 ? 0.531 11.271 22.910 1.00 96.81 244 HIS A C 1
ATOM 1818 O O . HIS A 1 244 ? 1.281 12.255 22.963 1.00 96.81 244 HIS A O 1
ATOM 1824 N N . PRO A 1 245 ? -0.782 11.384 23.194 1.00 94.44 245 PRO A N 1
ATOM 1825 C CA . PRO A 1 245 ? -1.496 12.667 23.257 1.00 94.44 245 PRO A CA 1
ATOM 1826 C C . PRO A 1 245 ? -0.931 13.672 24.271 1.00 94.44 245 PRO A C 1
ATOM 1828 O O . PRO A 1 245 ? -0.855 14.870 24.004 1.00 94.44 245 PRO A O 1
ATOM 1831 N N . THR A 1 246 ? -0.507 13.198 25.448 1.00 95.50 246 THR A N 1
ATOM 1832 C CA . THR A 1 246 ? 0.007 14.068 26.521 1.00 95.50 246 THR A CA 1
ATOM 1833 C C . THR A 1 246 ? 1.517 14.304 26.479 1.00 95.50 246 THR A C 1
ATOM 1835 O O . THR A 1 246 ? 1.972 15.398 26.812 1.00 95.50 246 THR A O 1
ATOM 1838 N N . THR A 1 247 ? 2.313 13.300 26.098 1.00 96.69 247 THR A N 1
ATOM 1839 C CA . THR A 1 247 ? 3.783 13.390 26.144 1.00 96.69 247 THR A CA 1
ATOM 1840 C C . THR A 1 247 ? 4.402 13.815 24.815 1.00 96.69 247 THR A C 1
ATOM 1842 O O . THR A 1 247 ? 5.534 14.298 24.804 1.00 96.69 247 THR A O 1
ATOM 1845 N N . GLY A 1 248 ? 3.687 13.639 23.698 1.00 94.56 248 GLY A N 1
ATOM 1846 C CA . GLY A 1 248 ? 4.209 13.855 22.350 1.00 94.56 248 GLY A CA 1
ATOM 1847 C C . GLY A 1 248 ? 5.291 12.851 21.936 1.00 94.56 248 GLY A C 1
ATOM 1848 O O . GLY A 1 248 ? 6.004 13.099 20.965 1.00 94.56 248 GLY A O 1
ATOM 1849 N N . ALA A 1 249 ? 5.462 11.750 22.674 1.00 95.94 249 ALA A N 1
ATOM 1850 C CA . ALA A 1 249 ? 6.374 10.676 22.295 1.00 95.94 249 ALA A CA 1
ATOM 1851 C C . ALA A 1 249 ? 5.852 9.931 21.057 1.00 95.94 249 ALA A C 1
ATOM 1853 O O . ALA A 1 249 ? 4.643 9.778 20.905 1.00 95.94 249 ALA A O 1
ATOM 1854 N N . LEU A 1 250 ? 6.757 9.442 20.203 1.00 95.12 250 LEU A N 1
ATOM 1855 C CA . LEU A 1 250 ? 6.392 8.525 19.121 1.00 95.12 250 LEU A CA 1
ATOM 1856 C C . LEU A 1 250 ? 5.958 7.181 19.711 1.00 95.12 250 LEU A C 1
ATOM 1858 O O . LEU A 1 250 ? 6.660 6.627 20.562 1.00 95.12 250 LEU A O 1
ATOM 1862 N N . VAL A 1 251 ? 4.826 6.670 19.239 1.00 96.50 251 VAL A N 1
ATOM 1863 C CA . VAL A 1 251 ? 4.246 5.388 19.651 1.00 96.50 251 VAL A CA 1
ATOM 1864 C C . VAL A 1 251 ? 3.888 4.593 18.402 1.00 96.50 251 VAL A C 1
ATOM 1866 O O . VAL A 1 251 ? 3.437 5.170 17.417 1.00 96.50 251 VAL A O 1
ATOM 1869 N N . GLY A 1 252 ? 4.102 3.280 18.452 1.00 96.94 252 GLY A N 1
ATOM 1870 C CA . GLY A 1 252 ? 3.565 2.336 17.479 1.00 96.94 252 GLY A CA 1
ATOM 1871 C C . GLY A 1 252 ? 2.630 1.355 18.176 1.00 96.94 252 GLY A C 1
ATOM 1872 O O . GLY A 1 252 ? 2.887 0.983 19.324 1.00 96.94 252 GLY A O 1
ATOM 1873 N N . ALA A 1 253 ? 1.564 0.946 17.497 1.00 96.88 253 ALA A N 1
ATOM 1874 C CA . ALA A 1 253 ? 0.579 0.011 18.028 1.00 96.88 253 ALA A CA 1
ATOM 1875 C C . ALA A 1 253 ? 0.109 -0.975 16.954 1.00 96.88 253 ALA A C 1
ATOM 1877 O O . ALA A 1 253 ? 0.157 -0.691 15.758 1.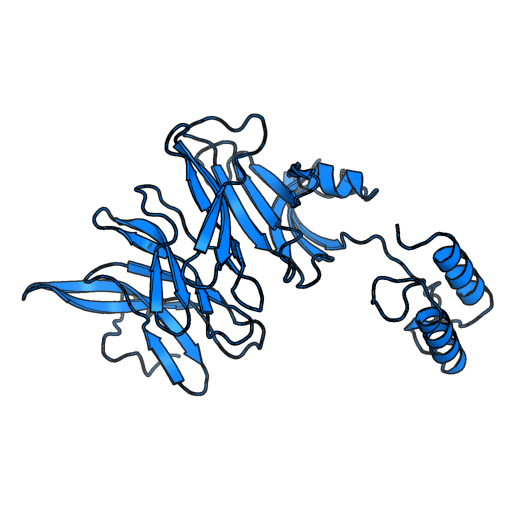00 96.88 253 ALA A O 1
ATOM 1878 N N . ILE A 1 254 ? -0.359 -2.135 17.408 1.00 96.88 254 ILE A N 1
ATOM 1879 C CA . ILE A 1 254 ? -1.158 -3.063 16.608 1.00 96.88 254 ILE A CA 1
ATOM 1880 C C . ILE A 1 254 ? -2.573 -2.979 17.169 1.00 96.88 254 ILE A C 1
ATOM 1882 O O . ILE A 1 254 ? -2.758 -3.154 18.374 1.00 96.88 254 ILE A O 1
ATOM 1886 N N . ILE A 1 255 ? -3.546 -2.679 16.315 1.00 95.12 255 ILE A N 1
ATOM 1887 C CA . ILE A 1 255 ? -4.944 -2.484 16.697 1.00 95.12 255 ILE A CA 1
ATOM 1888 C C . ILE A 1 255 ? -5.782 -3.518 15.960 1.00 95.12 255 ILE A C 1
ATOM 1890 O O . ILE A 1 255 ? -5.730 -3.597 14.733 1.00 95.12 255 ILE A O 1
ATOM 1894 N N . ARG A 1 256 ? -6.569 -4.292 16.708 1.00 92.31 256 ARG A N 1
ATOM 1895 C CA . ARG A 1 256 ? -7.618 -5.137 16.144 1.00 92.31 256 ARG A CA 1
ATOM 1896 C C . ARG A 1 256 ? -8.869 -4.280 15.943 1.00 92.31 256 ARG A C 1
ATOM 1898 O O . ARG A 1 256 ? -9.330 -3.641 16.882 1.00 92.31 256 ARG A O 1
ATOM 1905 N N . LEU A 1 257 ? -9.337 -4.202 14.703 1.00 88.81 257 LEU A N 1
ATOM 1906 C CA . LEU A 1 257 ? -10.491 -3.419 14.266 1.00 88.81 257 LEU A CA 1
ATOM 1907 C C . LEU A 1 257 ? -11.806 -4.163 14.464 1.00 88.81 257 LEU A C 1
ATOM 1909 O O . LEU A 1 257 ? -12.842 -3.527 14.611 1.00 88.81 257 LEU A O 1
ATOM 1913 N N . THR A 1 258 ? -11.777 -5.491 14.480 1.00 74.19 258 THR A N 1
ATOM 1914 C CA . THR A 1 258 ? -12.911 -6.266 14.963 1.00 74.19 258 THR A CA 1
ATOM 1915 C C . THR A 1 258 ? -12.879 -6.255 16.491 1.00 74.19 258 THR A C 1
ATOM 1917 O O . THR A 1 258 ? -11.862 -6.619 17.089 1.00 74.19 258 THR A O 1
ATOM 1920 N N . PRO A 1 259 ? -13.951 -5.810 17.161 1.00 61.69 259 PRO A N 1
ATOM 1921 C CA . PRO A 1 259 ? -14.136 -6.103 18.571 1.00 61.69 259 PRO A CA 1
ATOM 1922 C C . PRO A 1 259 ? -13.918 -7.595 18.804 1.00 61.69 259 PRO A C 1
ATOM 1924 O O . PRO A 1 259 ? -14.318 -8.421 17.980 1.00 61.69 259 PRO A O 1
ATOM 1927 N N . ASP A 1 260 ? -13.247 -7.943 19.904 1.00 66.19 260 ASP A N 1
ATOM 1928 C CA . ASP A 1 260 ? -13.100 -9.346 20.265 1.00 66.19 260 ASP A CA 1
ATOM 1929 C C . ASP A 1 260 ? -14.499 -9.973 20.252 1.00 66.19 260 ASP A C 1
ATOM 1931 O O . ASP A 1 260 ? -15.413 -9.498 20.938 1.00 66.19 260 ASP A O 1
ATOM 1935 N N . CYS A 1 261 ? -14.661 -11.036 19.467 1.00 75.62 261 CYS A N 1
ATOM 1936 C CA . CYS A 1 261 ? -15.856 -11.857 19.472 1.00 75.62 261 CYS A CA 1
ATOM 1937 C C . CYS A 1 261 ? -15.503 -13.209 20.091 1.00 75.62 261 CYS A C 1
ATOM 1939 O O . CYS A 1 261 ? -15.313 -14.177 19.368 1.00 75.62 261 CYS A O 1
ATOM 1941 N N . PRO A 1 262 ? -15.424 -13.324 21.434 1.00 85.12 262 PRO A N 1
ATOM 1942 C CA . PRO A 1 262 ? -15.030 -14.572 22.092 1.00 85.12 262 PRO A CA 1
ATOM 1943 C C . PRO A 1 262 ? -15.945 -15.762 21.786 1.00 85.12 262 PRO A C 1
ATOM 1945 O O . PRO A 1 262 ? -15.664 -16.874 22.213 1.00 85.12 262 PRO A O 1
ATOM 1948 N N . ALA A 1 263 ? -17.103 -15.508 21.172 1.00 91.06 263 ALA A N 1
ATOM 1949 C CA . ALA A 1 263 ? -18.034 -16.534 20.738 1.00 91.06 263 ALA A CA 1
ATOM 1950 C C . ALA A 1 263 ? -17.785 -17.036 19.316 1.00 91.06 263 ALA A C 1
ATOM 1952 O O . ALA A 1 263 ? -18.360 -18.064 18.987 1.00 91.06 263 ALA A O 1
ATOM 1953 N N . ASP A 1 264 ? -17.005 -16.330 18.499 1.00 90.31 264 ASP A N 1
ATOM 1954 C CA . ASP A 1 264 ? -16.581 -16.785 17.176 1.00 90.31 264 ASP A CA 1
ATOM 1955 C C . ASP A 1 264 ? -15.340 -17.658 17.375 1.00 90.31 264 ASP A C 1
ATOM 1957 O O . ASP A 1 264 ? -14.232 -17.179 17.593 1.00 90.31 264 ASP A O 1
ATOM 1961 N N . MET A 1 265 ? -15.560 -18.963 17.464 1.00 90.94 265 MET A N 1
ATOM 1962 C CA . MET A 1 265 ? -14.556 -19.929 17.914 1.00 90.94 265 MET A CA 1
ATOM 1963 C C . MET A 1 265 ? -13.754 -20.510 16.751 1.00 90.94 265 MET A C 1
ATOM 1965 O O . MET A 1 265 ? -12.791 -21.247 16.979 1.00 90.94 265 MET A O 1
ATOM 1969 N N . ASN A 1 266 ? -14.195 -20.276 15.516 1.00 87.62 266 ASN A N 1
ATOM 1970 C CA . ASN A 1 266 ? -13.499 -20.687 14.303 1.00 87.62 266 ASN A CA 1
ATOM 1971 C C . ASN A 1 266 ? -12.977 -19.493 13.480 1.00 87.62 266 ASN A C 1
ATOM 1973 O O . ASN A 1 266 ? -12.389 -19.737 12.423 1.00 87.62 266 ASN A O 1
ATOM 1977 N N . ASP A 1 267 ? -13.135 -18.267 13.995 1.00 81.56 267 ASP A N 1
ATOM 1978 C CA . ASP A 1 267 ? -12.721 -16.996 13.396 1.00 81.56 267 ASP A CA 1
ATOM 1979 C C . ASP A 1 267 ? -13.294 -16.804 11.976 1.00 81.56 267 ASP A C 1
ATOM 1981 O O . ASP A 1 267 ? -12.611 -16.291 11.082 1.00 81.56 267 ASP A O 1
ATOM 1985 N N . ASP A 1 268 ? -14.528 -17.264 11.725 1.00 82.19 268 ASP A N 1
ATOM 1986 C CA . ASP A 1 268 ? -15.174 -17.148 10.408 1.00 82.19 268 ASP A CA 1
ATOM 1987 C C . ASP A 1 268 ? -16.097 -15.923 10.266 1.00 82.19 268 ASP A C 1
ATOM 1989 O O . ASP A 1 268 ? -16.607 -15.641 9.173 1.00 82.19 268 ASP A O 1
ATOM 1993 N N . GLY A 1 269 ? -16.259 -15.156 11.346 1.00 79.12 269 GLY A N 1
ATOM 1994 C CA . GLY A 1 269 ? -17.058 -13.939 11.419 1.00 79.12 269 GLY A CA 1
ATOM 1995 C C . GLY A 1 269 ? -18.561 -14.183 11.564 1.00 79.12 269 GLY A C 1
ATOM 1996 O O . GLY A 1 269 ? -19.333 -13.216 11.545 1.00 79.12 269 GLY A O 1
ATOM 1997 N N . VAL A 1 270 ? -19.016 -15.436 11.677 1.00 85.31 270 VAL A N 1
ATOM 1998 C CA . VAL A 1 270 ? -20.433 -15.804 11.724 1.00 85.31 270 VAL A CA 1
ATOM 1999 C C . VAL A 1 270 ? -20.730 -16.674 12.937 1.00 85.31 270 VAL A C 1
ATOM 2001 O O . VAL A 1 270 ? -20.481 -17.867 12.940 1.00 85.31 270 VAL A O 1
ATOM 2004 N N . LEU A 1 271 ? -21.444 -16.104 13.910 1.00 90.31 271 LEU A N 1
ATOM 2005 C CA . LEU A 1 271 ? -21.910 -16.868 15.067 1.00 90.31 271 LEU A CA 1
ATOM 2006 C C . LEU A 1 271 ? -22.978 -17.901 14.696 1.00 90.31 271 LEU A C 1
ATOM 2008 O O . LEU A 1 271 ? -24.159 -17.570 14.516 1.00 90.31 271 LEU A O 1
ATOM 2012 N N . ASP A 1 272 ? -22.578 -19.166 14.627 1.00 93.69 272 ASP A N 1
ATOM 2013 C CA . ASP A 1 272 ? -23.459 -20.273 14.292 1.00 93.69 272 ASP A CA 1
ATOM 2014 C C . ASP A 1 272 ? -23.174 -21.570 15.085 1.00 93.69 272 ASP A C 1
ATOM 2016 O O . ASP A 1 272 ? -22.701 -21.572 16.223 1.00 93.69 272 ASP A O 1
ATOM 2020 N N . LEU A 1 273 ? -23.619 -22.713 14.557 1.00 96.69 273 LEU A N 1
ATOM 2021 C CA . LEU A 1 273 ? -23.449 -24.003 15.223 1.00 96.69 273 LEU A CA 1
ATOM 2022 C C . LEU A 1 273 ? -21.989 -24.493 15.200 1.00 96.69 273 LEU A C 1
ATOM 2024 O O . LEU A 1 273 ? -21.621 -25.326 16.032 1.00 96.69 273 LEU A O 1
ATOM 2028 N N . ALA A 1 274 ? -21.173 -24.030 14.254 1.00 96.06 274 ALA A N 1
ATOM 2029 C CA . ALA A 1 274 ? -19.750 -24.316 14.178 1.00 96.06 274 ALA A CA 1
ATOM 2030 C C . ALA A 1 274 ? -19.036 -23.814 15.435 1.00 96.06 274 ALA A C 1
ATOM 2032 O O . ALA A 1 274 ? -18.309 -24.599 16.049 1.00 96.06 274 ALA A O 1
ATOM 2033 N N . ASP A 1 275 ? -19.352 -22.604 15.897 1.00 95.81 275 ASP A N 1
ATOM 2034 C CA . ASP A 1 275 ? -18.766 -22.040 17.112 1.00 95.81 275 ASP A CA 1
ATOM 2035 C C . ASP A 1 275 ? -19.135 -22.815 18.358 1.00 95.81 275 ASP A C 1
ATOM 2037 O O . ASP A 1 275 ? -18.288 -23.172 19.173 1.00 95.81 275 ASP A O 1
ATOM 2041 N N . VAL A 1 276 ? -20.419 -23.149 18.484 1.00 96.94 276 VAL A N 1
ATOM 2042 C CA . VAL A 1 276 ? -20.909 -23.947 19.609 1.00 96.94 276 VAL A CA 1
ATOM 2043 C C . VAL A 1 276 ? -20.190 -25.295 19.644 1.00 96.94 276 VAL A C 1
ATOM 2045 O O . VAL A 1 276 ? -19.787 -25.759 20.711 1.00 96.94 276 VAL A O 1
ATOM 2048 N N . ASN A 1 277 ? -19.999 -25.932 18.486 1.00 97.06 277 ASN A N 1
ATOM 2049 C CA . ASN A 1 277 ? -19.281 -27.200 18.404 1.00 97.06 277 ASN A CA 1
ATOM 2050 C C . ASN A 1 277 ? -17.792 -27.045 18.739 1.00 97.06 277 ASN A C 1
ATOM 2052 O O . ASN A 1 277 ? -17.245 -27.910 19.426 1.00 97.06 277 ASN A O 1
ATOM 2056 N N . ALA A 1 278 ? -17.148 -25.970 18.282 1.00 96.44 278 ALA A N 1
ATOM 2057 C CA . ALA A 1 278 ? -15.750 -25.673 18.570 1.00 96.44 278 ALA A CA 1
ATOM 2058 C C . ALA A 1 278 ? -15.530 -25.379 20.063 1.00 96.44 278 ALA A C 1
ATOM 2060 O O . ALA A 1 278 ? -14.651 -25.990 20.672 1.00 96.44 278 ALA A O 1
ATOM 2061 N N . PHE A 1 279 ? -16.391 -24.569 20.688 1.00 97.19 279 PHE A N 1
ATOM 2062 C CA . PHE A 1 279 ? -16.376 -24.332 22.133 1.00 97.19 279 PHE A CA 1
ATOM 2063 C C . PHE A 1 279 ? -16.571 -25.624 22.922 1.00 97.19 279 PHE A C 1
ATOM 2065 O O . PHE A 1 279 ? -15.773 -25.934 23.803 1.00 97.19 279 PHE A O 1
ATOM 2072 N N . VAL A 1 280 ? -17.585 -26.432 22.590 1.00 97.81 280 VAL A N 1
ATOM 2073 C CA . VAL A 1 280 ? -17.824 -27.710 23.283 1.00 97.81 280 VAL A CA 1
ATOM 2074 C C . VAL A 1 280 ? -16.624 -28.648 23.141 1.00 97.81 280 VAL A C 1
ATOM 2076 O O . VAL A 1 280 ? -16.225 -29.281 24.122 1.00 97.81 280 VAL A O 1
ATOM 2079 N N . ALA A 1 281 ? -16.026 -28.735 21.951 1.00 97.25 281 ALA A N 1
ATOM 2080 C CA . ALA A 1 281 ? -14.831 -29.539 21.733 1.00 97.25 281 ALA A CA 1
ATOM 2081 C C . ALA A 1 281 ? -13.672 -29.048 22.614 1.00 97.25 281 ALA A C 1
ATOM 2083 O O . ALA A 1 281 ? -13.169 -29.837 23.418 1.00 97.25 281 ALA A O 1
ATOM 2084 N N . GLY A 1 282 ? -13.332 -27.756 22.539 1.00 96.94 282 GLY A N 1
ATOM 2085 C CA . GLY A 1 282 ? -12.257 -27.145 23.321 1.00 96.94 282 GLY A CA 1
ATOM 2086 C C . GLY A 1 282 ? -12.463 -27.292 24.828 1.00 96.94 282 GLY A C 1
ATOM 2087 O O . GLY A 1 282 ? -11.555 -27.718 25.542 1.00 96.94 282 GLY A O 1
ATOM 2088 N N . PHE A 1 283 ? -13.686 -27.068 25.310 1.00 97.50 283 PHE A N 1
ATOM 2089 C CA . PHE A 1 283 ? -14.037 -27.185 26.724 1.00 97.50 283 PHE A CA 1
ATOM 2090 C C . PHE A 1 283 ? -13.857 -28.622 27.234 1.00 97.50 283 PHE A C 1
ATOM 2092 O O . PHE A 1 283 ? -13.316 -28.850 28.316 1.00 97.50 283 PHE A O 1
ATOM 2099 N N . THR A 1 284 ? -14.254 -29.628 26.442 1.00 96.88 284 THR A N 1
ATOM 2100 C CA . THR A 1 284 ? -14.077 -31.042 26.826 1.00 96.88 284 THR A CA 1
ATOM 2101 C C . THR A 1 284 ? -12.628 -31.520 26.770 1.00 96.88 284 THR A C 1
ATOM 2103 O O . THR A 1 284 ? -12.271 -32.437 27.514 1.00 96.88 284 THR A O 1
ATOM 2106 N N . SER A 1 285 ? -11.792 -30.916 25.922 1.00 97.19 285 SER A N 1
ATOM 2107 C CA . SER A 1 285 ? -10.361 -31.220 25.832 1.00 97.19 285 SER A CA 1
ATOM 2108 C C . SER A 1 285 ? -9.477 -30.334 26.708 1.00 97.19 285 SER A C 1
ATOM 2110 O O . SER A 1 285 ? -8.270 -30.568 26.727 1.00 97.19 285 SER A O 1
ATOM 2112 N N . GLN A 1 286 ? -10.050 -29.365 27.435 1.00 95.38 286 GLN A N 1
ATOM 2113 C CA . GLN A 1 286 ? -9.307 -28.333 28.174 1.00 95.38 286 GLN A CA 1
ATOM 2114 C C . GLN A 1 286 ? -8.315 -27.582 27.271 1.00 95.38 286 GLN A C 1
ATOM 2116 O O . GLN A 1 286 ? -7.167 -27.331 27.640 1.00 95.38 286 GLN A O 1
ATOM 2121 N N . ASP A 1 287 ? -8.749 -27.292 26.046 1.00 96.19 287 ASP A N 1
ATOM 2122 C CA . ASP A 1 287 ? -7.994 -26.483 25.097 1.00 96.19 287 ASP A CA 1
ATOM 2123 C C . ASP A 1 287 ? -8.124 -25.001 25.482 1.00 96.19 287 ASP A C 1
ATOM 2125 O O . ASP A 1 287 ? -9.258 -24.562 25.683 1.00 96.19 287 ASP A O 1
ATOM 2129 N N . PRO A 1 288 ? -7.024 -24.223 25.563 1.00 93.69 288 PRO A N 1
ATOM 2130 C CA . PRO A 1 288 ? -7.056 -22.797 25.900 1.00 93.69 288 PRO A CA 1
ATOM 2131 C C . PRO A 1 288 ? -8.059 -21.953 25.108 1.00 93.69 288 PRO A C 1
ATOM 2133 O O . PRO A 1 288 ? -8.473 -20.914 25.608 1.00 93.69 288 PRO A O 1
ATOM 2136 N N . ILE A 1 289 ? -8.487 -22.390 23.918 1.00 89.69 289 ILE A N 1
ATOM 2137 C CA . ILE A 1 289 ? -9.533 -21.698 23.153 1.00 89.69 289 ILE A CA 1
ATOM 2138 C C . ILE A 1 289 ? -10.867 -21.586 23.918 1.00 89.69 289 ILE A C 1
ATOM 2140 O O . ILE A 1 289 ? -11.639 -20.669 23.673 1.00 89.69 289 ILE A O 1
ATOM 2144 N N . ALA A 1 290 ? -11.146 -22.503 24.852 1.00 94.75 290 ALA A N 1
ATOM 2145 C CA . ALA A 1 290 ? -12.382 -22.528 25.635 1.00 94.75 290 ALA A CA 1
ATOM 2146 C C . ALA A 1 290 ? -12.251 -21.913 27.044 1.00 94.75 290 ALA A C 1
ATOM 2148 O O . ALA A 1 290 ? -13.228 -21.939 27.789 1.00 94.75 290 ALA A O 1
ATOM 2149 N N . ASP A 1 291 ? -11.079 -21.384 27.413 1.00 95.62 291 ASP A N 1
ATOM 2150 C CA . ASP A 1 291 ? -10.851 -20.627 28.656 1.00 95.62 291 ASP A CA 1
ATOM 2151 C C . ASP A 1 291 ? -11.093 -19.138 28.380 1.00 95.62 291 ASP A C 1
ATOM 2153 O O . ASP A 1 291 ? -10.171 -18.343 28.188 1.00 95.62 291 ASP A O 1
ATOM 2157 N N . LEU A 1 292 ? -12.370 -18.770 28.278 1.00 92.69 292 LEU A N 1
ATOM 2158 C CA . LEU A 1 292 ? -12.782 -17.418 27.894 1.00 92.69 292 LEU A CA 1
ATOM 2159 C C . LEU A 1 292 ? -12.624 -16.404 29.031 1.00 92.69 292 LEU A C 1
ATOM 2161 O O . LEU A 1 292 ? -12.678 -15.197 28.791 1.00 92.69 292 LEU A O 1
ATOM 2165 N N . THR A 1 293 ? -12.449 -16.870 30.268 1.00 92.31 293 THR A N 1
ATOM 2166 C CA . THR A 1 293 ? -12.118 -15.999 31.403 1.00 92.31 293 THR A CA 1
ATOM 2167 C C . THR A 1 293 ? -10.612 -15.791 31.577 1.00 92.31 293 THR A C 1
ATOM 2169 O O . THR A 1 293 ? -10.203 -14.808 32.204 1.00 92.31 293 THR A O 1
ATOM 2172 N N . GLY A 1 294 ? -9.790 -16.659 30.979 1.00 91.88 294 GLY A N 1
ATOM 2173 C CA . GLY A 1 294 ? -8.331 -16.602 31.010 1.00 91.88 294 GLY A CA 1
ATOM 2174 C C . GLY A 1 294 ? -7.738 -16.960 32.374 1.00 91.88 294 GLY A C 1
ATOM 2175 O O . GLY A 1 294 ? -6.627 -16.520 32.690 1.00 91.88 294 GLY A O 1
ATOM 2176 N N . ASP A 1 295 ? -8.478 -17.690 33.214 1.00 95.31 295 ASP A N 1
ATOM 2177 C CA . ASP A 1 295 ? -8.069 -18.031 34.580 1.00 95.31 295 ASP A CA 1
ATOM 2178 C C . ASP A 1 295 ? -7.425 -19.428 34.703 1.00 95.31 295 ASP A C 1
ATOM 2180 O O . ASP A 1 295 ? -6.900 -19.792 35.765 1.00 95.31 295 ASP A O 1
ATOM 2184 N N . GLY A 1 296 ? -7.380 -20.182 33.600 1.00 95.19 296 GLY A N 1
ATOM 2185 C CA . GLY A 1 296 ? -6.829 -21.529 33.514 1.00 95.19 296 GLY A CA 1
ATOM 2186 C C . GLY A 1 296 ? -7.756 -22.625 34.047 1.00 95.19 296 GLY A C 1
ATOM 2187 O O . GLY A 1 296 ? -7.304 -23.767 34.201 1.00 95.19 296 GLY A O 1
ATOM 2188 N N . VAL A 1 297 ? -9.017 -22.312 34.366 1.00 97.06 297 VAL A N 1
ATOM 2189 C CA . VAL A 1 297 ? -10.011 -23.232 34.926 1.00 97.06 297 VAL A CA 1
ATOM 2190 C C . VAL A 1 297 ? -11.240 -23.309 34.022 1.00 97.06 297 VAL A C 1
ATOM 2192 O O . VAL A 1 297 ? -12.119 -22.471 34.077 1.00 97.06 297 VAL A O 1
ATOM 2195 N N . PHE A 1 298 ? -11.361 -24.414 33.288 1.00 97.00 298 PHE A N 1
ATOM 2196 C CA . PHE A 1 298 ? -12.510 -24.700 32.421 1.00 97.00 298 PHE A CA 1
ATOM 2197 C C . PHE A 1 298 ? -13.767 -25.036 33.231 1.00 97.00 298 PHE A C 1
ATOM 2199 O O . PHE A 1 298 ? -13.978 -26.197 33.615 1.00 97.00 298 PHE A O 1
ATOM 2206 N N . ASP A 1 299 ? -14.600 -24.037 33.512 1.00 97.19 299 ASP A N 1
ATOM 2207 C CA . ASP A 1 299 ? -15.795 -24.207 34.334 1.00 97.19 299 ASP A CA 1
ATOM 2208 C C . ASP A 1 299 ? -17.042 -23.457 33.822 1.00 97.19 299 ASP A C 1
ATOM 2210 O O . ASP A 1 299 ? -17.197 -23.139 32.643 1.00 97.19 299 ASP A O 1
ATOM 2214 N N . LEU A 1 300 ? -18.040 -23.286 34.694 1.00 97.56 300 LEU A N 1
ATOM 2215 C CA . LEU A 1 300 ? -19.295 -22.633 34.327 1.00 97.56 300 LEU A CA 1
ATOM 2216 C C . LEU A 1 300 ? -19.101 -21.147 33.974 1.00 97.56 300 LEU A C 1
ATOM 2218 O O . LEU A 1 300 ? -19.955 -20.577 33.295 1.00 97.56 300 LEU A O 1
ATOM 2222 N N . ALA A 1 301 ? -18.025 -20.512 34.434 1.00 97.12 301 ALA A N 1
ATOM 2223 C CA . ALA A 1 301 ? -17.688 -19.140 34.100 1.00 97.12 301 ALA A CA 1
ATOM 2224 C C . ALA A 1 301 ? -17.378 -18.994 32.604 1.00 97.12 301 ALA A C 1
ATOM 2226 O O . ALA A 1 301 ? -17.956 -18.105 31.981 1.00 97.12 301 ALA A O 1
ATOM 2227 N N . ASP A 1 302 ? -16.609 -19.908 32.003 1.00 97.31 302 ASP A N 1
ATOM 2228 C CA . ASP A 1 302 ? -16.331 -19.883 30.559 1.00 97.31 302 ASP A CA 1
ATOM 2229 C C . ASP A 1 302 ? -17.578 -20.175 29.732 1.00 97.31 302 ASP A C 1
ATOM 2231 O O . ASP A 1 302 ? -17.837 -19.511 28.733 1.00 97.31 302 ASP A O 1
ATOM 2235 N N . ILE A 1 303 ? -18.414 -21.120 30.179 1.00 97.25 303 ILE A N 1
ATOM 2236 C CA . ILE A 1 303 ? -19.702 -21.398 29.525 1.00 97.25 303 ILE A CA 1
ATOM 2237 C C . ILE A 1 303 ? -20.586 -20.146 29.546 1.00 97.25 303 ILE A C 1
ATOM 2239 O O . ILE A 1 303 ? -21.212 -19.805 28.543 1.00 97.25 303 ILE A O 1
ATOM 2243 N N . ASN A 1 304 ? -20.653 -19.448 30.682 1.00 96.38 304 ASN A N 1
ATOM 2244 C CA . ASN A 1 304 ? -21.420 -18.211 30.787 1.00 96.38 304 ASN A CA 1
ATOM 2245 C C . ASN A 1 304 ? -20.814 -17.095 29.931 1.00 96.38 304 ASN A C 1
ATOM 2247 O O . ASN A 1 304 ? -21.579 -16.335 29.336 1.00 96.38 304 ASN A O 1
ATOM 2251 N N . ALA A 1 305 ? -19.484 -16.998 29.855 1.00 93.81 305 ALA A N 1
ATOM 2252 C CA . ALA A 1 305 ? -18.795 -16.055 28.983 1.00 93.81 305 ALA A CA 1
ATOM 2253 C C . ALA A 1 305 ? -19.159 -16.322 27.516 1.00 93.81 305 ALA A C 1
ATOM 2255 O O . ALA A 1 305 ? -19.670 -15.411 26.871 1.00 93.81 305 ALA A O 1
ATOM 2256 N N . PHE A 1 306 ? -19.047 -17.574 27.055 1.00 95.19 306 PHE A N 1
ATOM 2257 C CA . PHE A 1 306 ? -19.402 -17.998 25.698 1.00 95.19 306 PHE A CA 1
ATOM 2258 C C . PHE A 1 306 ? -20.863 -17.693 25.366 1.00 95.19 306 PHE A C 1
ATOM 2260 O O . PHE A 1 306 ? -21.163 -17.067 24.360 1.00 95.19 306 PHE A O 1
ATOM 2267 N N . VAL A 1 307 ? -21.807 -18.096 26.223 1.00 95.62 307 VAL A N 1
ATOM 2268 C CA . VAL A 1 307 ? -23.237 -17.846 25.973 1.00 95.62 307 VAL A CA 1
ATOM 2269 C C . VAL A 1 307 ? -23.537 -16.346 25.946 1.00 95.62 307 VAL A C 1
ATOM 2271 O O . VAL A 1 307 ? -24.363 -15.899 25.152 1.00 95.62 307 VAL A O 1
ATOM 2274 N N . THR A 1 308 ? -22.879 -15.562 26.802 1.00 91.75 308 THR A N 1
ATOM 2275 C CA . THR A 1 308 ? -23.079 -14.109 26.852 1.00 91.75 308 THR A CA 1
ATOM 2276 C C . THR A 1 308 ? -22.545 -13.438 25.591 1.00 91.75 308 THR A C 1
ATOM 2278 O O . THR A 1 308 ? -23.272 -12.638 25.006 1.00 91.75 308 THR A O 1
ATOM 2281 N N . SER A 1 309 ? -21.332 -13.778 25.141 1.00 89.50 309 SER A N 1
ATOM 2282 C CA . SER A 1 309 ? -20.776 -13.257 23.887 1.00 89.50 309 SER A CA 1
ATOM 2283 C C . SER A 1 309 ? -21.575 -13.741 22.675 1.00 89.50 309 SER A C 1
ATOM 2285 O O . SER A 1 309 ? -21.894 -12.940 21.801 1.00 89.50 309 SER A O 1
ATOM 2287 N N . PHE A 1 310 ? -22.018 -15.001 22.663 1.00 92.44 310 PHE A N 1
ATOM 2288 C CA . PHE A 1 310 ? -22.763 -15.570 21.538 1.00 92.44 310 PHE A CA 1
ATOM 2289 C C . PHE A 1 310 ? -24.116 -14.875 21.337 1.00 92.44 310 PHE A C 1
ATOM 2291 O O . PHE A 1 310 ? -24.538 -14.602 20.217 1.00 92.44 310 PHE A O 1
ATOM 2298 N N . LEU A 1 311 ? -24.805 -14.549 22.435 1.00 90.56 311 LEU A N 1
ATOM 2299 C CA . LEU A 1 311 ? -26.072 -13.813 22.396 1.00 90.56 311 LEU A CA 1
ATOM 2300 C C . LEU A 1 311 ? -25.894 -12.313 22.139 1.00 90.56 311 LEU A C 1
ATOM 2302 O O . LEU A 1 311 ? -26.827 -11.678 21.643 1.00 90.56 311 LEU A O 1
ATOM 2306 N N . ALA A 1 312 ? -24.746 -11.744 22.510 1.00 84.25 312 ALA A N 1
ATOM 2307 C CA . ALA A 1 312 ? -24.422 -10.349 22.233 1.00 84.25 312 ALA A CA 1
ATOM 2308 C C . ALA A 1 312 ? -24.137 -10.111 20.742 1.00 84.25 312 ALA A C 1
ATOM 2310 O O . ALA A 1 312 ? -24.408 -9.014 20.253 1.00 84.25 312 ALA A O 1
ATOM 2311 N N . GLY A 1 313 ? -23.673 -11.141 20.026 1.00 78.19 313 GLY A N 1
ATOM 2312 C CA . GLY A 1 313 ? -23.183 -11.005 18.660 1.00 78.19 313 GLY A CA 1
ATOM 2313 C C . GLY A 1 313 ? -21.710 -10.593 18.624 1.00 78.19 313 GLY A C 1
ATOM 2314 O O . GLY A 1 313 ? -21.171 -10.112 19.622 1.00 78.19 313 GLY A O 1
ATOM 2315 N N . CYS A 1 314 ? -21.076 -10.740 17.462 1.00 70.94 314 CYS A N 1
ATOM 2316 C CA . CYS A 1 314 ? -19.859 -9.994 17.160 1.00 70.94 314 CYS A CA 1
ATOM 2317 C C . CYS A 1 314 ? -20.290 -8.562 16.817 1.00 70.94 314 CYS A C 1
ATOM 2319 O O . CYS A 1 314 ? -21.054 -8.366 15.866 1.00 70.94 314 CYS A O 1
ATOM 2321 N N . ALA A 1 315 ? -19.917 -7.597 17.657 1.00 54.66 315 ALA A N 1
ATOM 2322 C CA . ALA A 1 315 ? -20.099 -6.175 17.367 1.00 54.66 315 ALA A CA 1
ATOM 2323 C C . ALA A 1 315 ? -18.928 -5.666 16.532 1.00 54.66 315 ALA A C 1
ATOM 2325 O O . ALA A 1 315 ? -17.850 -6.276 16.671 1.00 54.66 315 ALA A O 1
#

Secondary structure (DSSP, 8-state):
---PSPPTTB--BTTB-EEEEEE-TTS-EEEEEEEEEEEETTEEEEEEEEEEEEETTTEEEEPP--TT--EEEEEE-TTSSEEEEEEE-TTS-EEEEEEETTEEEES---SS---EEEE-TTSSEEEEEEE-TTT--EEEEEEEE-SSSEEEEE----TTPPTTT-EEEEEEE-TTSS-EEEEEESSSSTTSSEEEEEEETTTEEEEHHHHHHHTT---TTT-EEEEEEEE-TTSSEEEEEEE-TTT--EEEEEEESSPP-TT-SSSSS--SHHHHHHHHHHHHHT-GGG-SSSSS--SHHHHHHHHHHHHH---